Protein AF-A0A9N9K8Y7-F1 (afdb_monomer)

Secondary structure (DSSP, 8-state):
-EEEEETTEEEEE----HHHHHHHHHHHHHHHHHHHTT--HHHHHHHHHH-TTSPPHHHHHHHHHHHHHHHHTTS---B--GGGGTS-------------TTTTSS------B--S---HHHHHHHHHHHHHHHHHHHHH-EE-TTS-EE---------HHHHHHHTTPPPTTSTT--SSB---GGGTT-TT--PPBPPTTHHHHTT--

Organism: NCBI:txid1433469

Sequence (209 aa):
SLTLAVNNQNWILDFEPKDDILKQKKRQSYVRVMDQNHISRNTIRSLAKINSEIECEYKISEEKININKIMQGFIPLSIIDINADISNTTEINNGIHIDDPNIVQDRHYTIILYPGIENYIYLQKALIPLIQELDDINKNGINDKFGNIWNVELYFSSDWKFLALCLGLNNANATYFCPYCNCNKKEIGLYNKNWKKKNMNMLVDNYTS

Solvent-accessible surface area (backbone atoms only — not comparable to full-atom values): 13438 Å² total; per-residue (Å²): 109,54,79,48,78,58,94,95,43,77,46,75,48,75,76,74,74,66,63,61,62,51,52,50,55,51,34,53,49,50,44,51,52,27,68,77,65,71,54,50,68,66,55,45,44,55,48,28,74,76,35,84,89,46,69,58,45,68,62,34,50,51,50,47,54,52,50,51,60,56,45,51,78,77,49,84,77,68,73,61,66,77,65,52,83,78,55,78,82,80,90,82,88,77,85,90,84,85,89,62,80,77,59,78,77,63,94,67,74,88,78,75,53,75,91,69,77,99,39,52,71,61,51,52,63,67,41,46,66,58,52,52,53,52,51,46,33,56,75,66,26,47,73,47,100,86,71,51,71,42,82,51,87,87,84,90,84,75,57,72,67,59,51,30,44,76,61,62,49,66,57,86,84,38,60,63,46,49,80,57,30,73,49,40,64,93,53,69,88,52,85,88,62,88,64,61,69,48,53,79,71,58,58,61,68,74,61,82,116

Foldseek 3Di:
DDWDADPNDIDDDDDDCPPVVVVLVVLVVVLVCCVVVVPDLVNLCVVCVVDVVRDHSVVSVVSVVVVVVVVCVVDPDDEDELCCVVDDDDDDDDDDDDPDPVCPPPPRDDNYDYPDDLAQVSVVVRCVVVVVVVVCCQVFADQDPVGDGHHDDDDDDDDPVSVCRNLVHDDPPDQQRDQFFRHGPVCPPVPVDDTDTDDPVNSNPPRVD

pLDDT: mean 70.1, std 14.75, range [36.78, 90.38]

Nearest PDB structures (foldseek):
  2rn7-assembly1_A  TM=3.863E-01  e=8.006E+00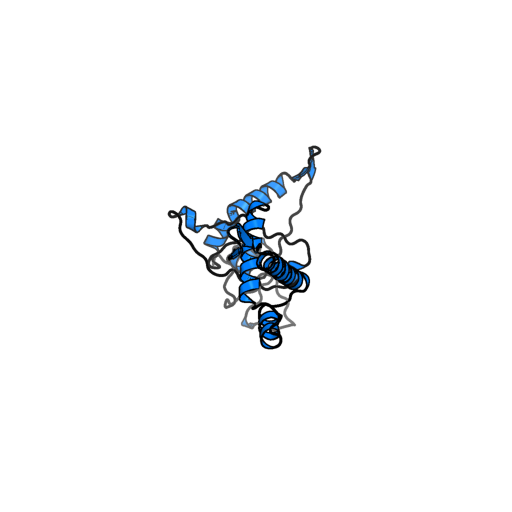  Shigella flexneri

Radius of gyration: 27.9 Å; Cα contacts (8 Å, |Δi|>4): 146; chains: 1; bounding box: 103×45×49 Å

Structure (mmCIF, N/CA/C/O backbone):
data_AF-A0A9N9K8Y7-F1
#
_entry.id   AF-A0A9N9K8Y7-F1
#
loop_
_atom_site.group_PDB
_atom_site.id
_atom_site.type_symbol
_atom_site.label_atom_id
_atom_site.label_alt_id
_atom_site.label_comp_id
_atom_site.label_asym_id
_atom_site.label_entity_id
_atom_site.label_seq_id
_atom_site.pdbx_PDB_ins_code
_atom_site.Cartn_x
_atom_site.Cartn_y
_atom_site.Cartn_z
_atom_site.occupancy
_atom_site.B_iso_or_equiv
_atom_site.auth_seq_id
_atom_site.auth_comp_id
_atom_site.auth_asym_id
_atom_site.auth_atom_id
_atom_site.pdbx_PDB_model_num
ATOM 1 N N . SER A 1 1 ? -50.618 5.539 -5.432 1.00 48.12 1 SER A N 1
ATOM 2 C CA . SER A 1 1 ? -51.922 5.098 -4.918 1.00 48.12 1 SER A CA 1
ATOM 3 C C . SER A 1 1 ? -52.919 5.027 -6.057 1.00 48.12 1 SER A C 1
ATOM 5 O O . SER A 1 1 ? -52.712 5.689 -7.071 1.00 48.12 1 SER A O 1
ATOM 7 N N . LEU A 1 2 ? -53.942 4.181 -5.943 1.00 43.88 2 LEU A N 1
ATOM 8 C CA . LEU A 1 2 ? -55.057 4.118 -6.892 1.00 43.88 2 LEU A CA 1
ATOM 9 C C . LEU A 1 2 ? -56.336 4.496 -6.142 1.00 43.88 2 LEU A C 1
ATOM 11 O O . LEU A 1 2 ? -56.614 3.923 -5.088 1.00 43.88 2 LEU A O 1
ATOM 15 N N . THR A 1 3 ? -57.104 5.443 -6.678 1.00 47.50 3 THR A N 1
ATOM 16 C CA . THR A 1 3 ? -58.366 5.883 -6.072 1.00 47.50 3 THR A CA 1
ATOM 17 C C . THR A 1 3 ? -59.532 5.256 -6.821 1.00 47.50 3 THR A C 1
ATOM 19 O O . THR A 1 3 ? -59.704 5.496 -8.016 1.00 47.50 3 THR A O 1
ATOM 22 N N . LEU A 1 4 ? -60.334 4.456 -6.122 1.00 49.47 4 LEU A N 1
ATOM 23 C CA . LEU A 1 4 ? -61.545 3.834 -6.655 1.00 49.47 4 LEU A CA 1
ATOM 24 C C . LEU A 1 4 ? -62.766 4.471 -5.990 1.00 49.47 4 LEU A C 1
ATOM 26 O O . LEU A 1 4 ? -62.846 4.551 -4.764 1.00 49.47 4 LEU A O 1
ATOM 30 N N . ALA A 1 5 ? -63.715 4.917 -6.810 1.00 64.06 5 ALA A N 1
ATOM 31 C CA . ALA A 1 5 ? -64.980 5.473 -6.350 1.00 64.06 5 ALA A CA 1
ATOM 32 C C . ALA A 1 5 ? -66.082 4.427 -6.533 1.00 64.06 5 ALA A C 1
ATOM 34 O O . ALA A 1 5 ? -66.420 4.064 -7.660 1.00 64.06 5 ALA A O 1
ATOM 35 N N . VAL A 1 6 ? -66.640 3.937 -5.427 1.00 56.19 6 VAL A N 1
ATOM 36 C CA . VAL A 1 6 ? -67.779 3.009 -5.436 1.00 56.19 6 VAL A CA 1
ATOM 37 C C . VAL A 1 6 ? -68.815 3.529 -4.445 1.00 56.19 6 VAL A C 1
ATOM 39 O O . VAL A 1 6 ? -68.483 3.854 -3.309 1.00 56.19 6 VAL A O 1
ATOM 42 N N . ASN A 1 7 ? -70.072 3.640 -4.885 1.00 59.97 7 ASN A N 1
ATOM 43 C CA . ASN A 1 7 ? -71.201 4.137 -4.087 1.00 59.97 7 ASN A CA 1
ATOM 44 C C . ASN A 1 7 ? -70.942 5.492 -3.392 1.00 59.97 7 ASN A C 1
ATOM 46 O O . ASN A 1 7 ? -71.227 5.653 -2.209 1.00 59.97 7 ASN A O 1
ATOM 50 N N . ASN A 1 8 ? -70.403 6.476 -4.125 1.00 69.44 8 AS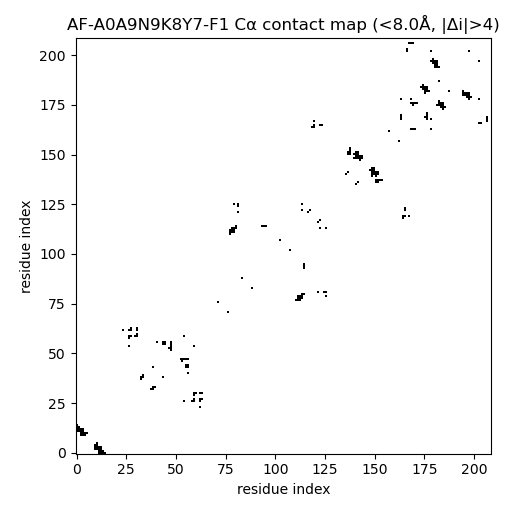N A N 1
ATOM 51 C CA . ASN A 1 8 ? -70.094 7.829 -3.629 1.00 69.44 8 ASN A CA 1
ATOM 52 C C . ASN A 1 8 ? -69.109 7.907 -2.444 1.00 69.44 8 ASN A C 1
ATOM 54 O O . ASN A 1 8 ? -68.956 8.971 -1.843 1.00 69.44 8 ASN A O 1
ATOM 58 N N . GLN A 1 9 ? -68.397 6.823 -2.134 1.00 54.44 9 GLN A N 1
ATOM 59 C CA . GLN A 1 9 ? -67.260 6.840 -1.220 1.00 54.44 9 GLN A CA 1
ATOM 60 C C . GLN A 1 9 ? -65.976 6.535 -1.990 1.00 54.44 9 GLN A C 1
ATOM 62 O O . GLN A 1 9 ? -65.907 5.594 -2.784 1.00 54.44 9 GLN A O 1
ATOM 67 N N . ASN A 1 10 ? -64.958 7.362 -1.755 1.00 68.44 10 ASN A N 1
ATOM 68 C CA . ASN A 1 10 ? -63.649 7.210 -2.374 1.00 68.44 10 ASN A CA 1
ATOM 69 C C . ASN A 1 10 ? -62.752 6.387 -1.457 1.00 68.44 10 ASN A C 1
ATOM 71 O O . ASN A 1 10 ? -62.499 6.774 -0.316 1.00 68.44 10 ASN A O 1
ATOM 75 N N . TRP A 1 11 ? -62.249 5.278 -1.984 1.00 54.44 11 TRP A N 1
ATOM 76 C CA . TRP A 1 11 ? -61.282 4.424 -1.313 1.00 54.44 11 TRP A CA 1
ATOM 77 C C . TRP A 1 11 ? -59.917 4.645 -1.959 1.00 54.44 11 TRP A C 1
ATOM 79 O O . TRP A 1 11 ? -59.756 4.470 -3.169 1.00 54.44 11 TRP A O 1
ATOM 89 N N . ILE A 1 12 ? -58.944 5.064 -1.152 1.00 60.28 12 ILE A N 1
ATOM 90 C CA . ILE A 1 12 ? -57.562 5.277 -1.584 1.00 60.28 12 ILE A CA 1
ATOM 91 C C . ILE A 1 12 ? -56.773 4.031 -1.191 1.00 60.28 12 ILE A C 1
ATOM 93 O O . ILE A 1 12 ? -56.603 3.747 -0.007 1.00 60.28 12 ILE A O 1
ATOM 97 N N . LEU A 1 13 ? -56.315 3.268 -2.186 1.00 48.41 13 LEU A N 1
ATOM 98 C CA . LEU A 1 13 ? -55.339 2.205 -1.967 1.00 48.41 13 LEU A CA 1
ATOM 99 C C . LEU A 1 13 ? -53.929 2.772 -2.134 1.00 48.41 13 LEU A C 1
ATOM 101 O O . LEU A 1 13 ? -53.476 3.052 -3.252 1.00 48.41 13 LEU A O 1
ATOM 105 N N . ASP A 1 14 ? -53.232 2.915 -1.012 1.00 58.31 14 ASP A N 1
ATOM 106 C CA . ASP A 1 14 ? -51.812 3.245 -0.961 1.00 58.31 14 ASP A CA 1
ATOM 107 C C . ASP A 1 14 ? -50.977 1.961 -1.036 1.00 58.31 14 ASP A C 1
ATOM 109 O O . ASP A 1 14 ? -50.972 1.129 -0.131 1.00 58.31 14 ASP A O 1
ATOM 113 N N . PHE A 1 15 ? -50.263 1.7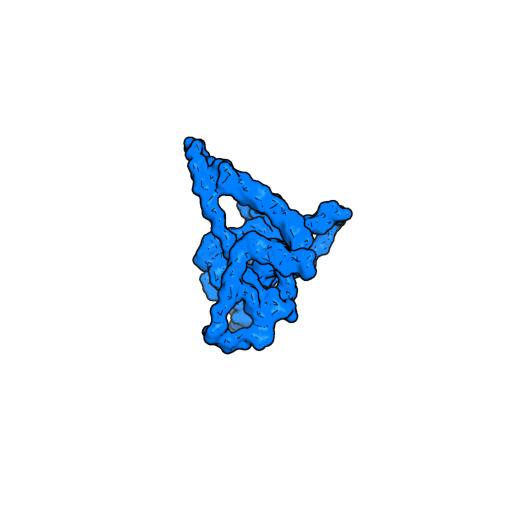88 -2.148 1.00 52.91 15 PHE A N 1
ATOM 114 C CA . PHE A 1 15 ? -49.248 0.749 -2.283 1.00 52.91 15 PHE A CA 1
ATOM 115 C C . PHE A 1 15 ? -47.924 1.308 -1.742 1.00 52.91 15 PHE A C 1
ATOM 117 O O . PHE A 1 15 ? -47.248 2.064 -2.437 1.00 52.91 15 PHE A O 1
ATOM 124 N N . GLU A 1 16 ? -47.561 0.987 -0.499 1.00 54.50 16 GLU A N 1
ATOM 125 C CA . GLU A 1 16 ? -46.231 1.315 0.039 1.00 54.50 16 GLU A CA 1
ATOM 126 C C . GLU A 1 16 ? -45.108 0.522 -0.672 1.00 54.50 16 GLU A C 1
ATOM 128 O O . GLU A 1 16 ? -45.311 -0.642 -1.045 1.00 54.50 16 GLU A O 1
ATOM 133 N N . PRO A 1 17 ? -43.892 1.092 -0.822 1.00 55.28 17 PRO A N 1
ATOM 134 C CA . PRO A 1 17 ? -42.813 0.541 -1.639 1.00 55.28 17 PRO A CA 1
ATOM 135 C C . PRO A 1 17 ? -42.027 -0.536 -0.874 1.00 55.28 17 PRO A C 1
ATOM 137 O O . PRO A 1 17 ? -40.862 -0.367 -0.520 1.00 55.28 17 PRO A O 1
ATOM 140 N N . LYS A 1 18 ? -42.651 -1.686 -0.605 1.00 55.28 18 LYS A N 1
ATOM 141 C CA . LYS A 1 18 ? -41.966 -2.835 0.024 1.00 55.28 18 LYS A CA 1
ATOM 142 C C . LYS A 1 18 ? -40.828 -3.409 -0.829 1.00 55.28 18 LYS A C 1
ATOM 144 O O . LYS A 1 18 ? -39.935 -4.060 -0.294 1.00 55.28 18 LYS A O 1
ATOM 149 N N . ASP A 1 19 ? -40.855 -3.169 -2.136 1.00 65.44 19 ASP A N 1
ATOM 150 C CA . ASP A 1 19 ? -39.961 -3.811 -3.100 1.00 65.44 19 ASP A CA 1
ATOM 151 C C . ASP A 1 19 ? -38.555 -3.172 -3.132 1.00 65.44 19 ASP A C 1
ATOM 153 O O . ASP A 1 19 ? -37.546 -3.872 -3.226 1.00 65.44 19 ASP A O 1
ATOM 157 N N . ASP A 1 20 ? -38.445 -1.852 -2.955 1.00 73.25 20 ASP A N 1
ATOM 158 C CA . ASP A 1 20 ? -37.161 -1.144 -3.092 1.00 73.25 20 ASP A CA 1
ATOM 159 C C . ASP A 1 20 ? -36.232 -1.340 -1.888 1.00 73.25 20 ASP A C 1
ATOM 161 O O . ASP A 1 20 ? -35.035 -1.582 -2.060 1.00 73.25 20 ASP A O 1
ATOM 165 N N . ILE A 1 21 ? -36.781 -1.351 -0.668 1.00 76.62 21 ILE A N 1
ATOM 166 C CA . ILE A 1 21 ? -36.015 -1.655 0.554 1.00 76.62 21 ILE A CA 1
ATOM 167 C C . ILE A 1 21 ? -35.475 -3.091 0.500 1.00 76.62 21 ILE A C 1
ATOM 169 O O . ILE A 1 21 ? -34.342 -3.362 0.909 1.00 76.62 21 ILE A O 1
ATOM 173 N N . LEU A 1 22 ? -36.277 -4.030 -0.011 1.00 77.06 22 LEU A N 1
ATOM 174 C CA . LEU A 1 22 ? -35.885 -5.432 -0.118 1.00 77.06 22 LEU A CA 1
ATOM 175 C C . LEU A 1 22 ? -34.784 -5.623 -1.171 1.00 77.06 22 LEU A C 1
ATOM 177 O O . LEU A 1 22 ? -33.800 -6.320 -0.908 1.00 77.06 22 LEU A O 1
ATOM 181 N N . LYS A 1 23 ? -34.899 -4.947 -2.324 1.00 82.75 23 LYS A N 1
ATOM 182 C CA . LYS A 1 23 ? -33.850 -4.896 -3.358 1.00 82.75 23 LYS A CA 1
ATOM 183 C C . LYS A 1 23 ? -32.553 -4.315 -2.811 1.00 82.75 23 LYS A C 1
ATOM 185 O O . LYS A 1 23 ? -31.487 -4.884 -3.040 1.00 82.75 23 LYS A O 1
ATOM 190 N N . GLN A 1 24 ? -32.627 -3.236 -2.035 1.00 84.06 24 GLN A N 1
ATOM 191 C CA . GLN A 1 24 ? -31.443 -2.641 -1.427 1.00 84.06 24 GLN A CA 1
ATOM 192 C C . GLN A 1 24 ? -30.756 -3.609 -0.451 1.00 84.06 24 GLN A C 1
ATOM 194 O O . GLN A 1 24 ? -29.562 -3.871 -0.589 1.00 84.06 24 GLN A O 1
ATOM 199 N N . LYS A 1 25 ? -31.502 -4.232 0.471 1.00 81.88 25 LYS A N 1
ATOM 200 C CA . LYS A 1 25 ? -30.951 -5.250 1.391 1.00 81.88 25 LYS A CA 1
ATOM 201 C C . LYS A 1 25 ? -30.333 -6.437 0.649 1.00 81.88 25 LYS A C 1
ATOM 203 O O . LYS A 1 25 ? -29.295 -6.961 1.064 1.00 81.88 25 LYS A O 1
ATOM 208 N N . LYS A 1 26 ? -30.939 -6.849 -0.468 1.00 84.31 26 LYS A N 1
ATOM 209 C CA . LYS A 1 26 ? -30.401 -7.893 -1.347 1.00 84.31 26 LYS A CA 1
ATOM 210 C C . LYS A 1 26 ? -29.054 -7.469 -1.948 1.00 84.31 26 LYS A C 1
ATOM 212 O O . LYS A 1 26 ? -28.096 -8.234 -1.869 1.00 84.31 26 LYS A O 1
ATOM 217 N N . ARG A 1 27 ? -28.933 -6.240 -2.465 1.00 88.12 27 ARG A N 1
ATOM 218 C CA . ARG A 1 27 ? -27.660 -5.686 -2.976 1.00 88.12 27 ARG A CA 1
ATOM 219 C C . ARG A 1 27 ? -26.587 -5.586 -1.897 1.00 88.12 27 ARG A C 1
ATOM 221 O O . ARG A 1 27 ? -25.469 -6.029 -2.130 1.00 88.12 27 ARG A O 1
ATOM 228 N N . GLN A 1 28 ? -26.926 -5.096 -0.707 1.00 86.44 28 GLN A N 1
ATOM 229 C CA . GLN A 1 28 ? -25.996 -5.031 0.429 1.00 86.44 28 GLN A CA 1
ATOM 230 C C . GLN A 1 28 ? -25.488 -6.421 0.834 1.00 86.44 28 GLN A C 1
ATOM 232 O O . GLN A 1 28 ? -24.309 -6.593 1.138 1.00 86.44 28 GLN A O 1
ATOM 237 N N . SER A 1 29 ? -26.355 -7.437 0.774 1.00 83.44 29 SER A N 1
ATOM 238 C CA . SER A 1 29 ? -25.967 -8.830 1.019 1.00 83.44 29 SER A CA 1
ATOM 239 C C . SER A 1 29 ? -24.988 -9.343 -0.039 1.00 83.44 29 SER A C 1
ATOM 241 O O . SER A 1 29 ? -24.009 -9.997 0.315 1.00 83.44 29 SER A O 1
ATOM 243 N N . TYR A 1 30 ? -25.189 -8.998 -1.318 1.00 85.06 30 TYR A N 1
ATOM 244 C CA . TYR A 1 30 ? -24.204 -9.290 -2.362 1.00 85.06 30 TYR A CA 1
ATOM 245 C C . TYR A 1 30 ? -22.865 -8.601 -2.097 1.00 85.06 30 TYR A C 1
ATOM 247 O O . TYR A 1 30 ? -21.847 -9.283 -2.136 1.00 85.06 30 TYR A O 1
ATOM 255 N N . VAL A 1 31 ? -22.853 -7.299 -1.780 1.00 82.44 31 VAL A N 1
ATOM 256 C CA . VAL A 1 31 ? -21.615 -6.566 -1.446 1.00 82.44 31 VAL A CA 1
ATOM 257 C C . VAL A 1 31 ? -20.874 -7.269 -0.305 1.00 82.44 31 VAL A C 1
ATOM 259 O O . VAL A 1 31 ? -19.694 -7.580 -0.440 1.00 82.44 31 VAL A O 1
ATOM 262 N N . ARG A 1 32 ? -21.584 -7.636 0.769 1.00 83.81 32 ARG A N 1
ATOM 263 C CA . ARG A 1 32 ? -21.007 -8.360 1.909 1.00 83.81 32 ARG A CA 1
ATOM 264 C C . ARG A 1 32 ? -20.406 -9.707 1.515 1.00 83.81 32 ARG A C 1
ATOM 266 O O . ARG A 1 32 ? -19.283 -10.001 1.905 1.00 83.81 32 ARG A O 1
ATOM 273 N N . VAL A 1 33 ? -21.142 -10.539 0.777 1.00 79.94 33 VAL A N 1
ATOM 274 C CA . VAL A 1 33 ? -20.662 -11.870 0.367 1.00 79.94 33 VAL A CA 1
ATOM 275 C C . VAL A 1 33 ? -19.470 -11.744 -0.578 1.00 79.94 33 VAL A C 1
ATOM 277 O O . VAL A 1 33 ? -18.521 -12.519 -0.454 1.00 79.94 33 VAL A O 1
ATOM 280 N N . MET A 1 34 ? -19.496 -10.762 -1.483 1.00 82.19 34 MET A N 1
ATOM 281 C CA . MET A 1 34 ? -18.378 -10.476 -2.376 1.00 82.19 34 MET A CA 1
ATOM 282 C C . MET A 1 34 ? -17.123 -10.083 -1.605 1.00 82.19 34 MET A C 1
ATOM 284 O O . MET A 1 34 ? -16.061 -10.632 -1.886 1.00 82.19 34 MET A O 1
ATOM 288 N N . ASP A 1 35 ? -17.251 -9.186 -0.629 1.00 74.88 35 ASP A N 1
ATOM 289 C CA . ASP A 1 35 ? -16.121 -8.705 0.165 1.00 74.88 35 ASP A CA 1
ATOM 290 C C . ASP A 1 35 ? -15.582 -9.798 1.107 1.00 74.88 35 ASP A C 1
ATOM 292 O O . ASP A 1 35 ? -14.374 -9.985 1.196 1.00 74.88 35 ASP A O 1
ATOM 296 N N . GLN A 1 36 ? -16.457 -10.580 1.752 1.00 73.12 36 GLN A N 1
ATOM 297 C CA . GLN A 1 36 ? -16.056 -11.649 2.681 1.00 73.12 36 GLN A CA 1
ATOM 298 C C . GLN A 1 36 ? -15.399 -12.855 2.000 1.00 73.12 36 GLN A C 1
ATOM 300 O O . GLN A 1 36 ? -14.590 -13.537 2.621 1.00 73.12 36 GLN A O 1
ATOM 305 N N . ASN A 1 37 ? -15.778 -13.152 0.756 1.00 76.44 37 ASN A N 1
ATOM 306 C CA . ASN A 1 37 ? -15.327 -14.351 0.041 1.00 76.44 37 ASN A CA 1
ATOM 307 C C . ASN A 1 37 ? -14.475 -14.013 -1.191 1.00 76.44 37 ASN A C 1
ATOM 309 O O . ASN A 1 37 ? -14.267 -14.876 -2.042 1.00 76.44 37 ASN A O 1
ATOM 313 N N . HIS A 1 38 ? -14.018 -12.763 -1.316 1.00 73.88 38 HIS A N 1
ATOM 314 C CA . HIS A 1 38 ? -13.189 -12.278 -2.425 1.00 73.88 38 HIS A CA 1
ATOM 315 C C . HIS A 1 38 ? -13.767 -12.592 -3.821 1.00 73.88 38 HIS A C 1
ATOM 317 O O . HIS A 1 38 ? -13.048 -12.941 -4.760 1.00 73.88 38 HIS A O 1
ATOM 323 N N . ILE A 1 39 ? -15.089 -12.474 -3.985 1.00 78.62 39 ILE A N 1
ATOM 324 C CA . ILE A 1 39 ? -15.748 -12.759 -5.266 1.00 78.62 39 ILE A CA 1
ATOM 325 C C . ILE A 1 39 ? -15.502 -11.597 -6.229 1.00 78.62 39 ILE A C 1
ATOM 327 O O . ILE A 1 39 ? -15.938 -10.468 -5.999 1.00 78.62 39 ILE A O 1
ATOM 331 N N . SER A 1 40 ? -14.850 -11.887 -7.356 1.00 83.19 40 SER A N 1
ATOM 332 C CA . SER A 1 40 ? -14.577 -10.878 -8.380 1.00 83.19 40 SER A CA 1
ATOM 333 C C . SER A 1 40 ? -15.862 -10.326 -9.019 1.00 83.19 40 SER A C 1
ATOM 335 O O . SER A 1 40 ? -16.868 -11.027 -9.183 1.00 83.19 40 SER A O 1
ATOM 337 N N . ARG A 1 41 ? -15.805 -9.080 -9.503 1.00 81.12 41 ARG A N 1
ATOM 338 C CA . ARG A 1 41 ? -16.890 -8.465 -10.295 1.00 81.12 41 ARG A CA 1
ATOM 339 C C . ARG A 1 41 ? -17.231 -9.295 -11.536 1.00 81.12 41 ARG A C 1
ATOM 341 O O . ARG A 1 41 ? -18.400 -9.443 -11.884 1.00 81.12 41 ARG A O 1
ATOM 348 N N . ASN A 1 42 ? -16.220 -9.869 -12.192 1.00 81.69 42 ASN A N 1
ATOM 349 C CA . ASN A 1 42 ? -16.415 -10.707 -13.377 1.00 81.69 42 ASN A CA 1
ATOM 350 C C . ASN A 1 42 ? -17.161 -12.004 -13.055 1.00 81.69 42 ASN A C 1
ATOM 352 O O . ASN A 1 42 ? -17.965 -12.454 -13.874 1.00 81.69 42 ASN A O 1
ATOM 356 N N . THR A 1 43 ? -16.963 -12.563 -11.860 1.00 79.31 43 THR A N 1
ATOM 357 C CA . THR A 1 43 ? -17.716 -13.726 -11.380 1.00 79.31 43 THR A CA 1
ATOM 358 C C . THR A 1 43 ? -19.200 -13.386 -11.270 1.00 79.31 43 THR A C 1
ATOM 360 O O . THR A 1 43 ? -20.024 -14.076 -11.863 1.00 79.31 43 THR A O 1
ATOM 363 N N . ILE A 1 44 ? -19.553 -12.270 -10.621 1.00 83.81 44 ILE A N 1
ATOM 364 C CA . ILE A 1 44 ? -20.953 -11.821 -10.518 1.00 83.81 44 ILE A CA 1
ATOM 365 C C . ILE A 1 44 ? -21.554 -11.501 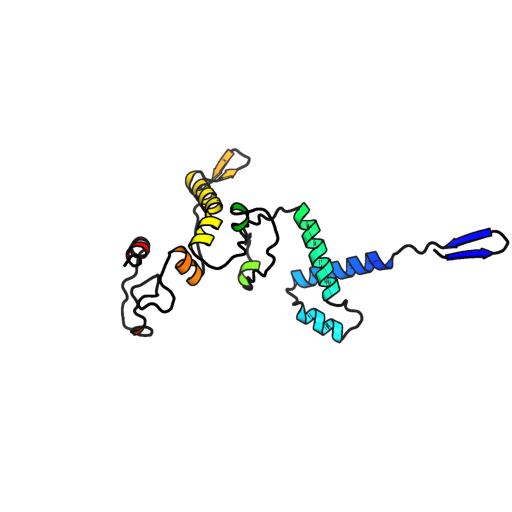-11.889 1.00 83.81 44 ILE A C 1
ATOM 367 O O . ILE A 1 44 ? -22.672 -11.921 -12.174 1.00 83.81 44 ILE A O 1
ATOM 371 N N . ARG A 1 45 ? -20.812 -10.829 -12.778 1.00 85.62 45 ARG A N 1
ATOM 372 C CA . ARG A 1 45 ? -21.263 -10.574 -14.160 1.00 85.62 45 ARG A CA 1
ATOM 373 C C . ARG A 1 45 ? -21.555 -11.864 -14.918 1.00 85.62 45 ARG A C 1
ATOM 375 O O . ARG A 1 45 ? -22.529 -11.921 -15.658 1.00 85.62 45 ARG A O 1
ATOM 382 N N . SER A 1 46 ? -20.706 -12.877 -14.758 1.00 87.00 46 SER A N 1
ATOM 383 C CA . SER A 1 46 ? -20.861 -14.165 -15.441 1.00 87.00 46 SER A CA 1
ATOM 384 C C . SER A 1 46 ? -22.045 -14.949 -14.880 1.00 87.00 46 SER A C 1
ATOM 386 O O . SER A 1 46 ? -22.830 -15.493 -15.648 1.00 87.00 46 SER A O 1
ATOM 388 N N . LEU A 1 47 ? -22.235 -14.930 -13.560 1.00 82.25 47 LEU A N 1
ATOM 389 C CA . LEU A 1 47 ? -23.384 -15.553 -12.905 1.00 82.25 47 LEU A CA 1
ATOM 390 C C . LEU A 1 47 ? -24.707 -14.870 -13.283 1.00 82.25 47 LEU A C 1
ATOM 392 O O . LEU A 1 47 ? -25.672 -15.559 -13.600 1.00 82.25 47 LEU A O 1
ATOM 396 N N . ALA A 1 48 ? -24.738 -13.537 -13.339 1.00 86.62 48 ALA A N 1
ATOM 397 C CA . ALA A 1 48 ? -25.922 -12.772 -13.740 1.00 86.62 48 ALA A CA 1
ATOM 398 C C . ALA A 1 48 ? -26.338 -13.010 -15.204 1.00 86.62 48 ALA A C 1
ATOM 400 O O . ALA A 1 48 ? -27.504 -12.842 -15.547 1.00 86.62 48 ALA A O 1
ATOM 401 N N . LYS A 1 49 ? -25.410 -13.431 -16.076 1.00 86.81 49 LYS A N 1
ATOM 402 C CA . LYS A 1 49 ? -25.740 -13.849 -17.452 1.00 86.81 49 LYS A CA 1
ATOM 403 C C . LYS A 1 49 ? -26.463 -15.195 -17.510 1.00 86.81 49 LYS A C 1
ATOM 405 O O . LYS A 1 49 ? -27.170 -15.448 -18.477 1.00 86.81 49 LYS A O 1
ATOM 410 N N . ILE A 1 50 ? -26.244 -16.058 -16.518 1.00 85.75 50 ILE A N 1
ATOM 411 C CA . ILE A 1 50 ? -26.782 -17.425 -16.476 1.00 85.75 50 ILE A CA 1
ATOM 412 C C . ILE A 1 50 ? -28.081 -17.467 -15.663 1.00 85.75 50 ILE A C 1
ATOM 414 O O . ILE A 1 50 ? -28.997 -18.202 -16.015 1.00 85.75 50 ILE A O 1
ATOM 418 N N . ASN A 1 51 ? -28.175 -16.673 -14.593 1.00 80.69 51 ASN A N 1
ATOM 419 C CA . ASN A 1 51 ? -29.339 -16.623 -13.716 1.00 80.69 51 ASN A CA 1
ATOM 420 C C . ASN A 1 51 ? -29.903 -15.196 -13.620 1.00 80.69 51 ASN A C 1
ATOM 422 O O . ASN A 1 51 ? -29.275 -14.311 -13.036 1.00 80.69 51 ASN A O 1
ATOM 426 N N . SER A 1 52 ? -31.125 -15.004 -14.128 1.00 79.38 52 SER A N 1
ATOM 427 C CA . SER A 1 52 ? -31.851 -13.727 -14.110 1.00 79.38 52 SER A CA 1
ATOM 428 C C . SER A 1 52 ? -32.276 -13.254 -12.714 1.00 79.38 52 SER A C 1
ATOM 430 O O . SER A 1 52 ? -32.644 -12.093 -12.554 1.00 79.38 52 SER A O 1
ATOM 432 N N . GLU A 1 53 ? -32.247 -14.122 -11.698 1.00 79.19 53 GLU A N 1
ATOM 433 C CA . GLU A 1 53 ? -32.534 -13.756 -10.304 1.00 79.19 53 GLU A CA 1
ATOM 434 C C . GLU A 1 53 ? -31.366 -13.021 -9.630 1.00 79.19 53 GLU A C 1
ATOM 436 O O . GLU A 1 53 ? -31.552 -12.382 -8.583 1.00 79.19 53 GLU A O 1
ATOM 441 N N . ILE A 1 54 ? -30.164 -13.116 -10.209 1.00 78.94 54 ILE A N 1
ATOM 442 C CA . ILE A 1 54 ? -28.967 -12.427 -9.732 1.00 78.94 54 ILE A CA 1
ATOM 443 C C . ILE A 1 54 ? -28.981 -10.992 -10.252 1.00 78.94 54 ILE A C 1
ATOM 445 O O . ILE A 1 54 ? -29.188 -10.729 -11.434 1.00 78.94 54 ILE A O 1
ATOM 449 N N . GLU A 1 55 ? -28.745 -10.043 -9.349 1.00 83.38 55 GLU A N 1
ATOM 450 C CA . GLU A 1 55 ? -28.689 -8.631 -9.713 1.00 83.38 55 GLU A CA 1
ATOM 451 C C . GLU A 1 55 ? -27.497 -8.333 -10.631 1.00 83.38 55 GLU A C 1
ATOM 453 O O . GLU A 1 55 ? -26.386 -8.831 -10.432 1.00 83.38 55 GLU A O 1
ATOM 458 N N . CYS A 1 56 ? -27.722 -7.470 -11.625 1.00 83.81 56 CYS A N 1
ATOM 459 C CA . CYS A 1 56 ? -26.653 -6.990 -12.486 1.00 83.81 56 CYS A CA 1
ATOM 460 C C . CYS A 1 56 ? -25.546 -6.344 -11.648 1.00 83.81 56 CYS A C 1
ATOM 462 O O . CYS A 1 56 ? -25.807 -5.501 -10.790 1.00 83.81 56 CYS A O 1
ATOM 464 N N . GLU A 1 57 ? -24.300 -6.684 -11.962 1.00 88.06 57 GLU A N 1
ATOM 465 C CA . GLU A 1 57 ? -23.133 -6.260 -11.188 1.00 88.06 57 GLU A CA 1
ATOM 466 C C . GLU A 1 57 ? -23.043 -4.738 -10.994 1.00 88.06 57 GLU A C 1
ATOM 468 O O . GLU A 1 57 ? -22.670 -4.291 -9.913 1.00 88.06 57 GLU A O 1
ATOM 473 N N . TYR A 1 58 ? -23.446 -3.934 -11.984 1.00 85.06 58 TYR A N 1
ATOM 474 C CA . TYR A 1 58 ? -23.407 -2.474 -11.863 1.00 85.06 58 TYR A CA 1
ATOM 475 C C . TYR A 1 58 ? -24.268 -1.952 -10.698 1.00 85.06 58 TYR A C 1
ATOM 477 O O . TYR A 1 58 ? -23.847 -1.038 -9.998 1.00 85.06 58 TYR A O 1
ATOM 485 N N . LYS A 1 59 ? -25.419 -2.584 -10.419 1.00 87.19 59 LYS A N 1
ATOM 486 C CA . LYS A 1 59 ? -26.309 -2.220 -9.304 1.00 87.19 59 LYS A CA 1
ATOM 487 C C . LYS A 1 59 ? -25.687 -2.543 -7.948 1.00 87.19 59 LYS A C 1
ATOM 489 O O . LYS A 1 59 ? -25.872 -1.809 -6.981 1.00 87.19 59 LYS A O 1
ATOM 494 N N . ILE A 1 60 ? -24.948 -3.649 -7.878 1.00 86.06 60 ILE A N 1
ATOM 495 C CA . ILE A 1 60 ? -24.204 -4.056 -6.680 1.00 86.06 60 ILE A CA 1
ATOM 496 C C . ILE A 1 60 ? -23.024 -3.094 -6.460 1.00 86.06 60 ILE A C 1
ATOM 498 O O . ILE A 1 60 ? -22.765 -2.676 -5.333 1.00 86.06 60 ILE A O 1
ATOM 502 N N . SER A 1 61 ? -22.352 -2.678 -7.538 1.00 82.12 61 SER A N 1
ATOM 503 C CA . SER A 1 61 ? -21.270 -1.690 -7.493 1.00 82.12 61 SER A CA 1
ATOM 504 C C . SER A 1 61 ? -21.745 -0.303 -7.046 1.00 82.12 61 SER A C 1
ATOM 506 O O . SER A 1 61 ? -21.038 0.348 -6.281 1.00 82.12 61 SER A O 1
ATOM 508 N N . GLU A 1 62 ? -22.915 0.157 -7.495 1.00 82.69 62 GLU A N 1
ATOM 509 C CA . GLU A 1 62 ? -23.521 1.411 -7.019 1.00 82.69 62 GLU A CA 1
ATOM 510 C C . GLU A 1 62 ? -23.793 1.366 -5.512 1.00 82.69 62 GLU A C 1
ATOM 512 O O . GLU A 1 62 ? -23.450 2.306 -4.794 1.00 82.69 62 GLU A O 1
ATOM 517 N N . GLU A 1 63 ? -24.329 0.251 -5.006 1.00 85.19 63 GLU A N 1
ATOM 518 C CA . GLU A 1 63 ? -24.577 0.099 -3.570 1.00 85.19 63 GLU A CA 1
ATOM 519 C C . GLU A 1 63 ? -23.272 0.087 -2.763 1.00 85.19 63 GLU A C 1
ATOM 521 O O . GLU A 1 63 ? -23.206 0.691 -1.694 1.00 85.19 63 GLU A O 1
ATOM 526 N N . LYS A 1 64 ? -22.195 -0.507 -3.295 1.00 84.88 64 LYS A N 1
ATOM 527 C CA . LYS A 1 64 ? -20.861 -0.436 -2.677 1.00 84.88 64 LYS A CA 1
ATOM 528 C C . LYS A 1 64 ? -20.352 1.006 -2.565 1.00 84.88 64 LYS A C 1
ATOM 530 O O . LYS A 1 64 ? -19.817 1.389 -1.528 1.00 84.88 64 LYS A O 1
ATOM 535 N N . ILE A 1 65 ? -20.550 1.823 -3.602 1.00 79.81 65 ILE A N 1
ATOM 536 C CA . ILE A 1 65 ? -20.197 3.253 -3.577 1.00 79.81 65 ILE A CA 1
ATOM 537 C C . ILE A 1 65 ? -21.018 3.993 -2.513 1.00 79.81 65 ILE A C 1
ATOM 539 O O . ILE A 1 65 ? -20.462 4.805 -1.772 1.00 79.81 65 ILE A O 1
ATOM 543 N N . ASN A 1 66 ? -22.315 3.701 -2.403 1.00 85.38 66 ASN A N 1
ATOM 544 C CA . ASN A 1 66 ? -23.180 4.300 -1.384 1.00 85.38 66 ASN A CA 1
ATOM 545 C C . ASN A 1 66 ? -22.723 3.939 0.035 1.00 85.38 66 ASN A C 1
ATOM 547 O O . ASN A 1 66 ? -22.605 4.828 0.877 1.00 85.38 66 ASN A O 1
ATOM 551 N N . ILE A 1 67 ? -22.398 2.666 0.286 1.00 80.31 67 ILE A N 1
ATOM 552 C CA . ILE A 1 67 ? -21.851 2.210 1.573 1.00 80.31 67 ILE A CA 1
ATOM 553 C C . ILE A 1 67 ? -20.553 2.957 1.895 1.00 80.31 67 ILE A C 1
ATOM 555 O O . ILE A 1 67 ? -20.412 3.473 2.999 1.00 80.31 67 ILE A O 1
ATOM 559 N N . ASN A 1 68 ? -19.636 3.086 0.933 1.00 76.75 68 ASN A N 1
ATOM 560 C CA . ASN A 1 68 ? -18.373 3.795 1.147 1.00 76.75 68 ASN A CA 1
ATOM 561 C C . ASN A 1 68 ? -18.583 5.272 1.516 1.00 76.75 68 ASN A C 1
ATOM 563 O O . ASN A 1 68 ? -17.936 5.757 2.440 1.00 76.75 68 ASN A O 1
ATOM 567 N N . LYS A 1 69 ? -19.514 5.973 0.854 1.00 79.62 69 LYS A N 1
ATOM 568 C CA . LYS A 1 69 ? -19.873 7.363 1.200 1.00 79.62 69 LYS A CA 1
ATOM 569 C C . LYS A 1 69 ? -20.423 7.482 2.622 1.00 79.62 69 LYS A C 1
ATOM 571 O O . LYS A 1 69 ? -20.091 8.426 3.327 1.00 79.62 69 LYS A O 1
ATOM 576 N N . ILE A 1 70 ? -21.246 6.522 3.049 1.00 82.00 70 ILE A N 1
ATOM 577 C CA . ILE A 1 70 ? -21.769 6.476 4.421 1.00 82.00 70 ILE A CA 1
ATOM 578 C C . ILE A 1 70 ? -20.617 6.244 5.407 1.00 82.00 70 ILE A C 1
ATOM 580 O O . ILE A 1 70 ? -20.496 6.974 6.386 1.00 82.00 70 ILE A O 1
ATOM 584 N N . MET A 1 71 ? -19.735 5.281 5.125 1.00 71.38 71 MET A N 1
ATOM 585 C CA . MET A 1 71 ? -18.599 4.932 5.987 1.00 71.38 71 MET A CA 1
ATOM 586 C C . MET A 1 71 ? -17.579 6.064 6.132 1.00 71.38 71 MET A C 1
ATOM 588 O O . MET A 1 71 ? -17.021 6.224 7.214 1.00 71.38 71 MET A O 1
ATOM 592 N N . GLN A 1 72 ? -17.385 6.891 5.101 1.00 61.00 72 GLN A N 1
ATOM 593 C CA . GLN A 1 72 ? -16.548 8.096 5.176 1.00 61.00 72 GLN A CA 1
ATOM 594 C C . GLN A 1 72 ? -17.022 9.093 6.247 1.00 61.00 72 GLN A C 1
ATOM 596 O O . GLN A 1 72 ? -16.208 9.838 6.783 1.00 61.00 72 GLN A O 1
ATOM 601 N N . GLY A 1 73 ? -18.312 9.088 6.606 1.00 67.69 73 GLY A N 1
ATOM 602 C CA . GLY A 1 73 ? -18.835 9.881 7.723 1.00 67.69 73 GLY A CA 1
ATOM 603 C C . GLY A 1 73 ? -18.493 9.322 9.112 1.00 67.69 73 GLY A C 1
ATOM 604 O O . GLY A 1 73 ? -18.592 10.050 10.094 1.00 67.69 73 GLY A O 1
ATOM 605 N N . PHE A 1 74 ? -18.089 8.050 9.206 1.00 66.50 74 PHE A N 1
ATOM 606 C CA . PHE A 1 74 ? -17.788 7.359 10.469 1.00 66.50 74 PHE A CA 1
ATOM 607 C C . PHE A 1 74 ? -16.294 7.084 10.672 1.00 66.50 74 PHE A C 1
ATOM 609 O O . PHE A 1 74 ? -15.840 7.012 11.812 1.00 66.50 74 PHE A O 1
ATOM 616 N N . ILE A 1 75 ? -15.533 6.919 9.586 1.00 54.66 75 ILE A N 1
ATOM 617 C CA . ILE A 1 75 ? -14.090 6.662 9.605 1.00 54.66 75 ILE A CA 1
ATOM 618 C C . ILE A 1 75 ? -13.423 7.651 8.635 1.00 54.66 75 ILE A C 1
ATOM 620 O O . ILE A 1 75 ? -13.522 7.461 7.419 1.00 54.66 75 ILE A O 1
ATOM 624 N N . PRO A 1 76 ? -12.754 8.706 9.135 1.00 49.53 76 PRO A N 1
ATOM 625 C CA . PRO A 1 76 ? -12.040 9.654 8.288 1.00 49.53 76 PRO A CA 1
ATOM 626 C C . PRO A 1 76 ? -10.849 8.967 7.609 1.00 49.53 76 PRO A C 1
ATOM 628 O O . PRO A 1 76 ? -9.986 8.410 8.283 1.00 49.53 76 PRO A O 1
ATOM 631 N N . LEU A 1 77 ? -10.795 9.009 6.277 1.00 49.34 77 LEU A N 1
ATOM 632 C CA . LEU A 1 77 ? -9.620 8.615 5.496 1.00 49.34 77 LEU A CA 1
ATOM 633 C C . LEU A 1 77 ? -8.835 9.876 5.120 1.00 49.34 77 LEU A C 1
ATOM 635 O O . LEU A 1 77 ? -9.385 10.774 4.482 1.00 49.34 77 LEU A O 1
ATOM 639 N N . SER A 1 78 ? -7.558 9.937 5.490 1.00 50.25 78 SER A N 1
ATOM 640 C CA . SER A 1 78 ? -6.661 11.043 5.145 1.00 50.25 78 SER A CA 1
ATOM 641 C C . SER A 1 78 ? -6.198 10.904 3.692 1.00 50.25 78 SER A C 1
ATOM 643 O O . SER A 1 78 ? -5.390 10.033 3.371 1.00 50.25 78 SER A O 1
ATOM 645 N N . ILE A 1 79 ? -6.711 11.746 2.796 1.00 49.22 79 ILE A N 1
ATOM 646 C CA . ILE A 1 79 ? -6.212 11.856 1.418 1.00 49.22 79 ILE A CA 1
ATOM 647 C C . ILE A 1 79 ? -5.284 13.068 1.363 1.00 49.22 79 ILE A C 1
ATOM 649 O O . ILE A 1 79 ? -5.712 14.177 1.673 1.00 49.22 79 ILE A O 1
ATOM 653 N N . ILE A 1 80 ? -4.025 12.857 0.972 1.00 49.44 80 ILE A N 1
ATOM 654 C CA . ILE A 1 80 ? -3.036 13.930 0.819 1.00 49.44 80 ILE A CA 1
ATOM 655 C C . ILE A 1 80 ? -2.821 14.161 -0.677 1.00 49.44 80 ILE A C 1
ATOM 657 O O . ILE A 1 80 ? -2.149 13.380 -1.352 1.00 49.44 80 ILE A O 1
ATOM 661 N N . ASP A 1 81 ? -3.408 15.239 -1.194 1.00 51.03 81 ASP A N 1
ATOM 662 C CA . ASP A 1 81 ? -3.143 15.736 -2.544 1.00 51.03 81 ASP A CA 1
ATOM 663 C C . ASP A 1 81 ? -2.050 16.813 -2.488 1.00 51.03 81 ASP A C 1
ATOM 665 O O . ASP A 1 81 ? -2.278 17.938 -2.053 1.00 51.03 81 ASP A O 1
ATOM 669 N N . ILE A 1 82 ? -0.842 16.461 -2.930 1.00 45.59 82 ILE A N 1
ATOM 670 C CA . ILE A 1 82 ? 0.337 17.346 -2.908 1.00 45.59 82 ILE A CA 1
ATOM 671 C C . ILE A 1 82 ? 0.196 18.506 -3.902 1.00 45.59 82 ILE A C 1
ATOM 673 O O . ILE A 1 82 ? 0.866 19.529 -3.763 1.00 45.59 82 ILE A O 1
ATOM 677 N N . ASN A 1 83 ? -0.655 18.368 -4.921 1.00 45.53 83 ASN A N 1
ATOM 678 C CA . ASN A 1 83 ? -0.806 19.391 -5.954 1.00 45.53 83 ASN A CA 1
ATOM 679 C C . ASN A 1 83 ? -1.723 20.541 -5.512 1.00 45.53 83 ASN A C 1
ATOM 681 O O . ASN A 1 83 ? -1.674 21.620 -6.107 1.00 45.53 83 ASN A O 1
ATOM 685 N N . ALA A 1 84 ? -2.513 20.345 -4.450 1.00 46.72 84 ALA A N 1
ATOM 686 C CA . ALA A 1 84 ? -3.418 21.360 -3.916 1.00 46.72 84 ALA A CA 1
ATOM 687 C C . ALA A 1 84 ? -2.684 22.577 -3.317 1.00 46.72 84 ALA A C 1
ATOM 689 O O . ALA A 1 84 ? -3.247 23.670 -3.300 1.00 46.72 84 ALA A O 1
ATOM 690 N N . ASP A 1 85 ? -1.413 22.428 -2.928 1.00 45.81 85 ASP A N 1
ATOM 691 C CA . ASP A 1 85 ? -0.595 23.528 -2.396 1.00 45.81 85 ASP A CA 1
ATOM 692 C C . ASP A 1 85 ? 0.047 24.420 -3.476 1.00 45.81 85 ASP A C 1
ATOM 694 O O . ASP A 1 85 ? 0.760 25.367 -3.145 1.00 45.81 85 ASP A O 1
ATOM 698 N N . ILE A 1 86 ? -0.198 24.172 -4.772 1.00 50.09 86 ILE A N 1
ATOM 699 C CA . ILE A 1 86 ? 0.330 25.043 -5.844 1.00 50.09 86 ILE A CA 1
ATOM 700 C C . ILE A 1 86 ? -0.763 25.832 -6.572 1.00 50.09 86 ILE A C 1
ATOM 702 O O . ILE A 1 86 ? -0.478 26.911 -7.084 1.00 50.09 86 ILE A O 1
ATOM 706 N N . SER A 1 87 ? -2.024 25.400 -6.568 1.00 37.88 87 SER A N 1
ATOM 707 C CA . SER A 1 87 ? -3.152 26.285 -6.900 1.00 37.88 87 SER A CA 1
ATOM 708 C C . SER A 1 87 ? -4.478 25.569 -6.677 1.00 37.88 87 SER A C 1
ATOM 710 O O . SER A 1 87 ? -4.669 24.474 -7.186 1.00 37.88 87 SER A O 1
ATOM 712 N N . ASN A 1 88 ? -5.371 26.208 -5.920 1.00 38.25 88 ASN A N 1
ATOM 713 C CA . ASN A 1 88 ? -6.823 26.013 -5.857 1.00 38.25 88 ASN A CA 1
ATOM 714 C C . ASN A 1 88 ? -7.398 24.777 -6.581 1.00 38.25 88 ASN A C 1
ATOM 716 O O . ASN A 1 88 ? -7.485 24.752 -7.804 1.00 38.25 88 ASN A O 1
ATOM 720 N N . THR A 1 89 ? -7.899 23.832 -5.779 1.00 46.59 89 THR A N 1
ATOM 721 C CA . THR A 1 89 ? -9.049 22.943 -6.032 1.00 46.59 89 THR A CA 1
ATOM 722 C C . THR A 1 89 ? -9.453 22.709 -7.495 1.00 46.59 89 THR A C 1
ATOM 724 O O . THR A 1 89 ? -10.088 23.570 -8.101 1.00 46.59 89 THR A O 1
ATOM 727 N N . THR A 1 90 ? -9.241 21.497 -8.014 1.00 39.38 90 THR A N 1
ATOM 728 C CA . THR A 1 90 ? -10.280 20.673 -8.674 1.00 39.38 90 THR A CA 1
ATOM 729 C C . THR A 1 90 ? -9.707 19.317 -9.101 1.00 39.38 90 THR A C 1
ATOM 731 O O . THR A 1 90 ? -8.685 19.245 -9.766 1.00 39.38 90 THR A O 1
ATOM 734 N N . GLU A 1 91 ? -10.402 18.259 -8.677 1.00 49.91 91 GLU A N 1
ATOM 735 C CA . GLU A 1 91 ? -10.485 16.914 -9.264 1.00 49.91 91 GLU A CA 1
ATOM 736 C C . GLU A 1 91 ? -9.253 16.325 -9.978 1.00 49.91 91 GLU A C 1
ATOM 738 O O . GLU A 1 91 ? -9.026 16.575 -11.160 1.00 49.91 91 GLU A O 1
ATOM 743 N N . ILE A 1 92 ? -8.595 15.348 -9.338 1.00 39.28 92 ILE A N 1
ATOM 744 C CA . ILE A 1 92 ? -7.952 14.250 -10.074 1.00 39.28 92 ILE A CA 1
ATOM 745 C C . ILE A 1 92 ? -8.379 12.906 -9.471 1.00 39.28 92 ILE A C 1
ATOM 747 O O . ILE A 1 92 ? -7.732 12.324 -8.604 1.00 39.28 92 ILE A O 1
ATOM 751 N N . ASN A 1 93 ? -9.497 12.390 -9.988 1.00 55.31 93 ASN A N 1
ATOM 752 C CA . ASN A 1 93 ? -9.681 10.951 -10.137 1.00 55.31 93 ASN A CA 1
ATOM 753 C C . ASN A 1 93 ? -8.638 10.456 -11.143 1.00 55.31 93 ASN A C 1
ATOM 755 O O . ASN A 1 93 ? -8.603 11.006 -12.239 1.00 55.31 93 ASN A O 1
ATOM 759 N N . ASN A 1 94 ? -7.839 9.438 -10.796 1.00 39.34 94 ASN A N 1
ATOM 760 C CA . ASN A 1 94 ? -7.478 8.318 -11.684 1.00 39.34 94 ASN A CA 1
ATOM 761 C C . ASN A 1 94 ? -6.615 7.263 -10.956 1.00 39.34 94 ASN A C 1
ATOM 763 O O . ASN A 1 94 ? -5.407 7.408 -10.825 1.00 39.34 94 ASN A O 1
ATOM 767 N N . GLY A 1 95 ? -7.281 6.182 -10.527 1.00 46.12 95 GLY A N 1
ATOM 768 C CA . GLY A 1 95 ? -6.768 4.805 -10.437 1.00 46.12 95 GLY A CA 1
ATOM 769 C C . GLY A 1 95 ? -5.482 4.533 -9.648 1.00 46.12 95 GLY A C 1
ATOM 770 O O . GLY A 1 95 ? -4.434 4.328 -10.250 1.00 46.12 95 GLY A O 1
ATOM 771 N N . ILE A 1 96 ? -5.590 4.370 -8.326 1.00 45.06 96 ILE A N 1
ATOM 772 C CA . ILE A 1 96 ? -4.576 3.669 -7.519 1.00 45.06 96 ILE A CA 1
ATOM 773 C C . ILE A 1 96 ? -4.885 2.165 -7.587 1.00 45.06 96 ILE A C 1
ATOM 775 O O . ILE A 1 96 ? -5.981 1.746 -7.217 1.00 45.06 96 ILE A O 1
ATOM 779 N N . HIS A 1 97 ? -3.943 1.364 -8.085 1.00 46.72 97 HIS A N 1
ATOM 780 C CA . HIS A 1 97 ? -4.084 -0.083 -8.277 1.00 46.72 97 HIS A CA 1
ATOM 781 C C . HIS A 1 97 ? -3.046 -0.802 -7.405 1.00 46.72 97 HIS A C 1
ATOM 783 O O . HIS A 1 97 ? -1.883 -0.914 -7.788 1.00 46.72 97 HIS A O 1
ATOM 789 N N . ILE A 1 98 ? -3.451 -1.256 -6.217 1.00 45.53 98 ILE A N 1
ATOM 790 C CA . ILE A 1 98 ? -2.643 -2.141 -5.366 1.00 45.53 98 ILE A CA 1
ATOM 791 C C . ILE A 1 98 ? -3.377 -3.481 -5.311 1.00 45.53 98 ILE A C 1
ATOM 793 O O . ILE A 1 98 ? -4.389 -3.606 -4.629 1.00 45.53 98 ILE A O 1
ATOM 797 N N . ASP A 1 99 ? -2.861 -4.461 -6.051 1.00 47.47 99 ASP A N 1
ATOM 798 C CA . ASP A 1 99 ? -3.488 -5.771 -6.280 1.00 47.47 99 ASP A CA 1
ATOM 799 C C . ASP A 1 99 ? -2.675 -6.921 -5.644 1.00 47.47 99 ASP A C 1
ATOM 801 O O . ASP A 1 99 ? -2.558 -8.002 -6.219 1.00 47.47 99 ASP A O 1
ATOM 805 N N . ASP A 1 100 ? -2.088 -6.712 -4.457 1.00 46.97 100 ASP A N 1
ATOM 806 C CA 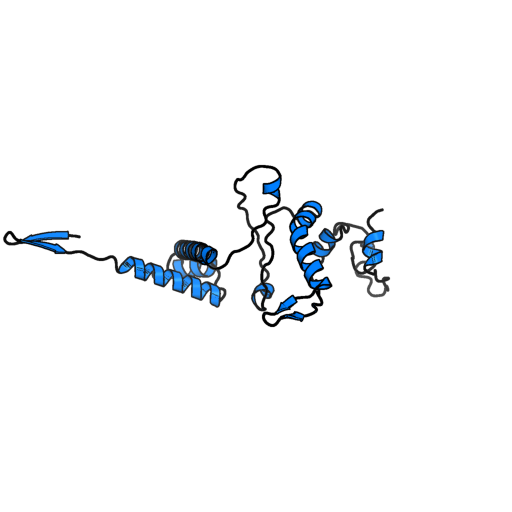. ASP A 1 100 ? -1.417 -7.795 -3.717 1.00 46.97 100 ASP A CA 1
ATOM 807 C C . ASP A 1 100 ? -2.352 -8.411 -2.652 1.00 46.97 100 ASP A C 1
ATOM 809 O O . ASP A 1 100 ? -2.678 -7.758 -1.652 1.00 46.97 100 ASP A O 1
ATOM 813 N N . PRO A 1 101 ? -2.786 -9.673 -2.826 1.00 45.81 101 PRO A N 1
ATOM 814 C CA . PRO A 1 101 ? -3.691 -10.347 -1.899 1.00 45.81 101 PRO A CA 1
ATOM 815 C C . PRO A 1 101 ? -3.076 -10.685 -0.527 1.00 45.81 101 PRO A C 1
ATOM 817 O O . PRO A 1 101 ? -3.834 -11.006 0.387 1.00 45.81 101 PRO A O 1
ATOM 820 N N . ASN A 1 102 ? -1.757 -10.570 -0.324 1.00 42.41 102 ASN A N 1
ATOM 821 C CA . ASN A 1 102 ? -1.133 -10.770 0.995 1.00 42.41 102 ASN A CA 1
ATOM 822 C C . ASN A 1 102 ? -1.265 -9.548 1.919 1.00 42.41 102 ASN A C 1
ATOM 824 O O . ASN A 1 102 ? -1.144 -9.674 3.136 1.00 42.41 102 ASN A O 1
ATOM 828 N N . ILE A 1 103 ? -1.551 -8.362 1.374 1.00 48.72 103 ILE A N 1
ATOM 829 C CA . ILE A 1 103 ? -1.681 -7.127 2.166 1.00 48.72 103 ILE A CA 1
ATOM 830 C C . ILE A 1 103 ? -3.028 -7.088 2.915 1.00 48.72 103 ILE A C 1
ATOM 832 O O . ILE A 1 103 ? -3.178 -6.389 3.910 1.00 48.72 103 ILE A O 1
ATOM 836 N N . VAL A 1 104 ? -4.022 -7.888 2.527 1.00 46.62 104 VAL A N 1
ATOM 837 C CA . VAL A 1 104 ? -5.379 -7.789 3.099 1.00 46.62 104 VAL A CA 1
ATOM 838 C C . VAL A 1 104 ? -5.611 -8.724 4.302 1.00 46.62 104 VAL A C 1
ATOM 840 O O . VAL A 1 104 ? -6.645 -8.607 4.957 1.00 46.62 104 VAL A O 1
ATOM 843 N N . GLN A 1 105 ? -4.668 -9.606 4.668 1.00 41.62 105 GLN A N 1
ATOM 844 C CA . GLN A 1 105 ? -4.913 -10.622 5.712 1.00 41.62 105 GLN A CA 1
ATOM 845 C C . GLN A 1 105 ? -4.297 -10.399 7.102 1.00 41.62 105 GLN A C 1
ATOM 847 O O . GLN A 1 105 ? -4.715 -11.091 8.022 1.00 41.62 105 GLN A O 1
ATOM 852 N N . ASP A 1 106 ? -3.453 -9.388 7.330 1.00 39.12 106 ASP A N 1
ATOM 853 C CA . ASP A 1 106 ? -2.883 -9.137 8.667 1.00 39.12 106 ASP A CA 1
ATOM 854 C C . ASP A 1 106 ? -2.795 -7.644 9.013 1.00 39.12 106 ASP A C 1
ATOM 856 O O . ASP A 1 106 ? -1.805 -6.999 8.715 1.00 39.12 106 ASP A O 1
ATOM 860 N N . ARG A 1 107 ? -3.811 -7.075 9.683 1.00 49.16 107 ARG A N 1
ATOM 861 C CA . ARG A 1 107 ? -3.747 -5.761 10.383 1.00 49.16 107 ARG A CA 1
ATOM 862 C C . ARG A 1 107 ? -3.069 -4.607 9.611 1.00 49.16 107 ARG A C 1
ATOM 864 O O . ARG A 1 107 ? -2.497 -3.710 10.229 1.00 49.16 107 ARG A O 1
ATOM 871 N N . HIS A 1 108 ? -3.131 -4.603 8.283 1.00 52.59 108 HIS A N 1
ATOM 872 C CA . HIS A 1 108 ? -2.547 -3.539 7.480 1.00 52.59 108 HIS A CA 1
ATOM 873 C C . HIS A 1 108 ? -3.523 -2.364 7.430 1.00 52.59 108 HIS A C 1
ATOM 875 O O . HIS A 1 108 ? -4.609 -2.455 6.856 1.00 52.59 108 HIS A O 1
ATOM 881 N N . TYR A 1 109 ? -3.128 -1.253 8.043 1.00 57.50 109 TYR A N 1
ATOM 882 C CA . TYR A 1 109 ? -3.846 0.011 7.954 1.00 57.50 109 TYR A CA 1
ATOM 883 C C . TYR A 1 109 ? -3.151 0.879 6.912 1.00 57.50 109 TYR A C 1
ATOM 885 O O . TYR A 1 109 ? -1.951 1.129 6.997 1.00 57.50 109 TYR A O 1
ATOM 893 N N . THR A 1 110 ? -3.899 1.315 5.899 1.00 65.00 110 THR A N 1
ATOM 894 C CA . THR A 1 110 ? -3.380 2.280 4.925 1.00 65.00 110 THR A CA 1
ATOM 895 C C . THR A 1 110 ? -3.275 3.639 5.605 1.00 65.00 110 THR A C 1
ATOM 897 O O . THR A 1 110 ? -4.284 4.175 6.054 1.00 65.00 110 THR A O 1
ATOM 900 N N . ILE A 1 111 ? -2.056 4.173 5.689 1.00 66.12 111 ILE A N 1
ATOM 901 C CA . ILE A 1 111 ? -1.775 5.445 6.371 1.00 66.12 111 ILE A CA 1
ATOM 902 C C . ILE A 1 111 ? -1.824 6.617 5.381 1.00 66.12 111 ILE A C 1
ATOM 904 O O . ILE A 1 111 ? -2.342 7.678 5.710 1.00 66.12 111 ILE A O 1
ATOM 908 N N . ILE A 1 112 ? -1.325 6.421 4.153 1.00 66.81 112 ILE A N 1
ATOM 909 C CA . ILE A 1 112 ? -1.286 7.448 3.103 1.00 66.81 112 ILE A CA 1
ATOM 910 C C . ILE A 1 112 ? -1.674 6.840 1.756 1.00 66.81 112 ILE A C 1
ATOM 912 O O . ILE A 1 112 ? -1.180 5.780 1.374 1.00 66.81 112 ILE A O 1
ATOM 916 N N . LEU A 1 113 ? -2.514 7.562 1.012 1.00 72.06 113 LEU A N 1
ATOM 917 C CA . LEU A 1 113 ? -2.751 7.348 -0.413 1.00 72.06 113 LEU A CA 1
ATOM 918 C C . LEU A 1 113 ? -2.200 8.547 -1.187 1.00 72.06 113 LEU A C 1
ATOM 920 O O . LEU A 1 113 ? -2.661 9.669 -0.988 1.00 72.06 113 LEU A O 1
ATOM 924 N N . TYR A 1 114 ? -1.229 8.298 -2.068 1.00 70.38 114 TYR A N 1
ATOM 925 C CA . TYR A 1 114 ? -0.628 9.312 -2.933 1.00 70.38 114 TYR A CA 1
ATOM 926 C C . TYR A 1 114 ? -1.051 9.084 -4.395 1.00 70.38 114 TYR A C 1
ATOM 928 O O . TYR A 1 114 ? -0.493 8.208 -5.063 1.00 70.38 114 TYR A O 1
ATOM 936 N N . PRO A 1 115 ? -2.045 9.835 -4.910 1.00 63.03 115 PRO A N 1
ATOM 937 C CA . PRO A 1 115 ? -2.436 9.780 -6.313 1.00 63.03 115 PRO A CA 1
ATOM 938 C C . PRO A 1 115 ? -1.469 10.636 -7.140 1.00 63.03 115 PRO A C 1
ATOM 940 O O . PRO A 1 115 ? -1.699 11.817 -7.390 1.00 63.03 115 PRO A O 1
ATOM 943 N N . GLY A 1 116 ? -0.348 10.052 -7.549 1.00 67.31 116 GLY A N 1
ATOM 944 C CA . GLY A 1 116 ? 0.648 10.764 -8.337 1.00 67.31 116 GLY A CA 1
ATOM 945 C C . GLY A 1 116 ? 1.604 9.842 -9.070 1.00 67.31 116 GLY A C 1
ATOM 946 O O . GLY A 1 116 ? 1.498 8.619 -9.027 1.00 67.31 116 GLY A O 1
ATOM 947 N N . ILE A 1 117 ? 2.535 10.455 -9.793 1.00 69.81 117 ILE A N 1
ATOM 948 C CA . ILE A 1 117 ? 3.549 9.730 -10.555 1.00 69.81 117 ILE A CA 1
ATOM 949 C C . ILE A 1 117 ? 4.615 9.243 -9.569 1.00 69.81 117 ILE A C 1
ATOM 951 O O . ILE A 1 117 ? 5.021 10.002 -8.689 1.00 69.81 117 ILE A O 1
ATOM 955 N N . GLU A 1 118 ? 5.094 8.006 -9.729 1.00 69.31 118 GLU A N 1
ATOM 956 C CA . GLU A 1 118 ? 6.229 7.457 -8.972 1.00 69.31 118 GLU A CA 1
ATOM 957 C C . GLU A 1 118 ? 7.507 8.276 -9.240 1.00 69.31 118 GLU A C 1
ATOM 959 O O . GLU A 1 118 ? 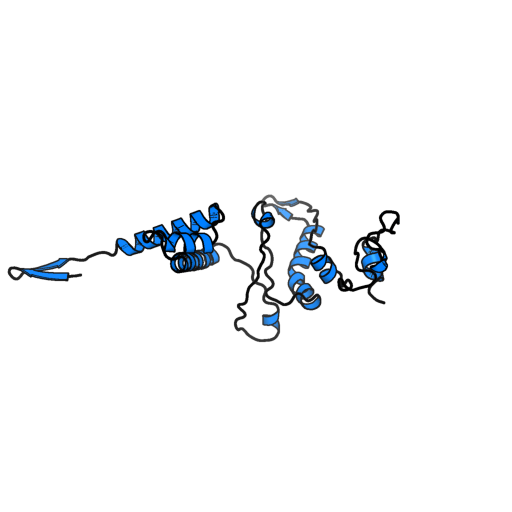8.326 7.951 -10.100 1.00 69.31 118 GLU A O 1
ATOM 964 N N . ASN A 1 119 ? 7.670 9.380 -8.516 1.00 77.56 119 ASN A N 1
ATOM 965 C CA . ASN A 1 119 ? 8.796 10.292 -8.624 1.00 77.56 119 ASN A CA 1
ATOM 966 C C . ASN A 1 119 ? 9.306 10.628 -7.225 1.00 77.56 119 ASN A C 1
ATOM 968 O O . ASN A 1 119 ? 8.541 11.049 -6.357 1.00 77.56 119 ASN A O 1
ATOM 972 N N . TYR A 1 120 ? 10.616 10.480 -7.044 1.00 73.75 120 TYR A N 1
ATOM 973 C CA . TYR A 1 120 ? 11.279 10.655 -5.759 1.00 73.75 120 TYR A CA 1
ATOM 974 C C . TYR A 1 120 ? 10.963 11.998 -5.086 1.00 73.75 120 TYR A C 1
ATOM 976 O O . TYR A 1 120 ? 10.623 12.018 -3.908 1.00 73.75 120 TYR A O 1
ATOM 984 N N . ILE A 1 121 ? 11.009 13.112 -5.824 1.00 75.88 121 ILE A N 1
ATOM 985 C CA . ILE A 1 121 ? 10.838 14.456 -5.252 1.00 75.88 121 ILE A CA 1
ATOM 986 C C . ILE A 1 121 ? 9.412 14.647 -4.732 1.00 75.88 12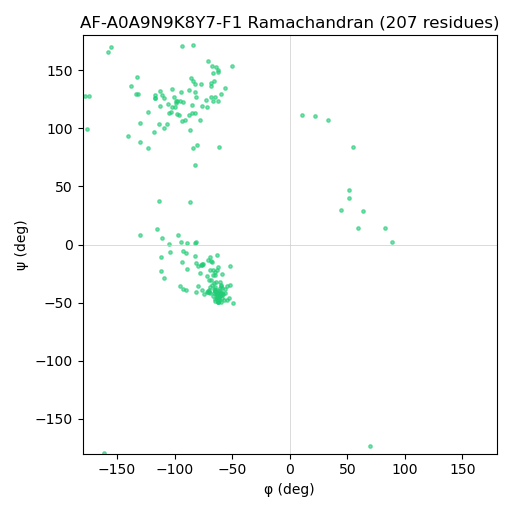1 ILE A C 1
ATOM 988 O O . ILE A 1 121 ? 9.213 15.187 -3.643 1.00 75.88 121 ILE A O 1
ATOM 992 N N . TYR A 1 122 ? 8.409 14.218 -5.500 1.00 79.38 122 TYR A N 1
ATOM 993 C CA . TYR A 1 122 ? 7.018 14.363 -5.075 1.00 79.38 122 TYR A CA 1
ATOM 994 C C . TYR A 1 122 ? 6.677 13.413 -3.934 1.00 79.38 122 TYR A C 1
ATOM 996 O O . TYR A 1 122 ? 6.048 13.833 -2.969 1.00 79.38 122 TYR A O 1
ATOM 1004 N N . LEU A 1 123 ? 7.158 12.172 -3.997 1.00 76.81 123 LEU A N 1
ATOM 1005 C CA . LEU A 1 123 ? 6.958 11.201 -2.931 1.00 76.81 123 LEU A CA 1
ATOM 1006 C C . LEU A 1 123 ? 7.625 11.656 -1.626 1.00 76.81 123 LEU A C 1
ATOM 1008 O O . LEU A 1 123 ? 7.013 11.573 -0.566 1.00 76.81 123 LEU A O 1
ATOM 1012 N N . GLN A 1 124 ? 8.840 12.206 -1.702 1.00 76.81 124 GLN A N 1
ATOM 1013 C CA . GLN A 1 124 ? 9.526 12.776 -0.546 1.00 76.81 124 GLN A CA 1
ATOM 1014 C C . GLN A 1 124 ? 8.670 13.864 0.104 1.00 76.81 124 GLN A C 1
ATOM 1016 O O . GLN A 1 124 ? 8.460 13.810 1.309 1.00 76.81 124 GLN A O 1
ATOM 1021 N N . LYS A 1 125 ? 8.125 14.802 -0.684 1.00 80.81 125 LYS A N 1
ATOM 1022 C CA . LYS A 1 125 ? 7.228 15.855 -0.178 1.00 80.81 125 LYS A CA 1
ATOM 1023 C C . LYS A 1 125 ? 5.953 15.289 0.452 1.00 80.81 125 LYS A C 1
ATOM 1025 O O . LYS A 1 125 ? 5.566 15.754 1.517 1.00 80.81 125 LYS A O 1
ATOM 1030 N N . ALA A 1 126 ? 5.346 14.276 -0.171 1.00 80.12 126 ALA A N 1
ATOM 1031 C CA . ALA A 1 126 ? 4.136 13.602 0.318 1.00 80.12 126 ALA A CA 1
ATOM 1032 C C . ALA A 1 126 ? 4.313 13.051 1.726 1.00 80.12 126 ALA A C 1
ATOM 1034 O O . ALA A 1 126 ? 3.407 13.100 2.552 1.00 80.12 126 ALA A O 1
ATOM 1035 N N . LEU A 1 127 ? 5.487 12.462 1.949 1.00 80.00 127 LEU A N 1
ATOM 1036 C CA . LEU A 1 127 ? 5.784 11.674 3.128 1.00 80.00 127 LEU A CA 1
ATOM 1037 C C . LEU A 1 127 ? 6.370 12.515 4.262 1.00 80.00 127 LEU A C 1
ATOM 1039 O O . LEU A 1 127 ? 6.500 11.978 5.355 1.00 80.00 127 LEU A O 1
ATOM 1043 N N . ILE A 1 128 ? 6.685 13.804 4.054 1.00 81.31 128 ILE A N 1
ATOM 1044 C CA . ILE A 1 128 ? 7.226 14.680 5.112 1.00 81.31 128 ILE A CA 1
ATOM 1045 C C . ILE A 1 128 ? 6.397 14.602 6.406 1.00 81.31 128 ILE A C 1
ATOM 1047 O O . ILE A 1 128 ? 7.009 14.363 7.448 1.00 81.31 128 ILE A O 1
ATOM 1051 N N . PRO A 1 129 ? 5.054 14.741 6.386 1.00 80.38 129 PRO A N 1
ATOM 1052 C CA . PRO A 1 129 ? 4.262 14.702 7.615 1.00 80.38 129 PRO A CA 1
ATOM 1053 C C . PRO A 1 129 ? 4.367 13.351 8.330 1.00 80.38 129 PRO A C 1
ATOM 1055 O O . PRO A 1 129 ? 4.630 13.301 9.526 1.00 80.38 129 PRO A O 1
ATOM 1058 N N . LEU A 1 130 ? 4.273 12.248 7.581 1.00 82.75 130 LEU A N 1
ATOM 1059 C CA . LEU A 1 130 ? 4.408 10.904 8.145 1.00 82.75 130 LEU A CA 1
ATOM 1060 C C . LEU A 1 130 ? 5.802 10.665 8.723 1.00 82.75 130 LEU A C 1
ATOM 1062 O O . LEU A 1 130 ? 5.933 10.085 9.792 1.00 82.75 130 LEU A O 1
ATOM 1066 N N . ILE A 1 131 ? 6.850 11.114 8.031 1.00 83.12 131 ILE A N 1
ATOM 1067 C CA . ILE A 1 131 ? 8.226 11.001 8.518 1.00 83.12 131 ILE A CA 1
ATOM 1068 C C . ILE A 1 131 ? 8.366 11.751 9.841 1.00 83.12 131 ILE A C 1
ATOM 1070 O O . ILE A 1 131 ? 8.955 11.209 10.768 1.00 83.12 131 ILE A O 1
ATOM 1074 N N . GLN A 1 132 ? 7.805 12.958 9.950 1.00 84.25 132 GLN A N 1
ATOM 1075 C CA . GLN A 1 132 ? 7.840 13.747 11.183 1.00 84.25 132 GLN A CA 1
ATOM 1076 C C . GLN A 1 132 ? 7.110 13.053 12.339 1.00 84.25 132 GLN A C 1
ATOM 1078 O O . GLN A 1 132 ? 7.651 12.998 13.440 1.00 84.25 132 GLN A O 1
ATOM 1083 N N . GLU A 1 133 ? 5.927 12.489 12.091 1.00 84.88 133 GLU A N 1
ATOM 1084 C CA . GLU A 1 133 ? 5.172 11.728 13.096 1.00 84.88 133 GLU A CA 1
ATOM 1085 C C . GLU A 1 133 ? 5.922 10.470 13.550 1.00 84.88 133 GLU A C 1
ATOM 1087 O O . GLU A 1 133 ? 6.012 10.191 14.744 1.00 84.88 133 GLU A O 1
ATOM 1092 N N . LEU A 1 134 ? 6.510 9.721 12.615 1.00 85.94 134 LEU A N 1
ATOM 1093 C CA . LEU A 1 134 ? 7.297 8.530 12.938 1.00 85.94 134 LEU A CA 1
ATOM 1094 C C . LEU A 1 134 ? 8.572 8.885 13.712 1.00 85.94 134 LEU A C 1
ATOM 1096 O O . LEU A 1 134 ? 8.941 8.165 14.640 1.00 85.94 134 LEU A O 1
ATOM 1100 N N . ASP A 1 135 ? 9.220 9.998 13.368 1.00 85.94 135 ASP A N 1
ATOM 1101 C CA . ASP A 1 135 ? 10.371 10.531 14.099 1.00 85.94 135 ASP A CA 1
ATOM 1102 C C . ASP A 1 135 ? 10.006 10.904 15.537 1.00 85.94 135 ASP A C 1
ATOM 1104 O O . ASP A 1 135 ? 10.786 10.644 16.456 1.00 85.94 135 ASP A O 1
ATOM 1108 N N . ASP A 1 136 ? 8.840 11.519 15.730 1.00 87.19 136 ASP A N 1
ATOM 1109 C CA . ASP A 1 136 ? 8.318 11.874 17.047 1.00 87.19 136 ASP A CA 1
ATOM 1110 C C . ASP A 1 136 ? 8.026 10.620 17.875 1.00 87.19 136 ASP A C 1
ATOM 1112 O O . ASP A 1 136 ? 8.543 10.488 18.981 1.00 87.19 136 ASP A O 1
ATOM 1116 N N . ILE A 1 137 ? 7.317 9.642 17.304 1.00 87.88 137 ILE A N 1
ATOM 1117 C CA . ILE A 1 137 ? 7.023 8.354 17.954 1.00 87.88 137 ILE A CA 1
ATOM 1118 C C . ILE A 1 137 ? 8.311 7.625 18.347 1.00 87.88 137 ILE A C 1
ATOM 1120 O O . ILE A 1 137 ? 8.409 7.081 19.446 1.00 87.88 137 ILE A O 1
ATOM 1124 N N . ASN A 1 138 ? 9.317 7.618 17.475 1.00 84.62 138 ASN A N 1
ATOM 1125 C CA . ASN A 1 138 ? 10.590 6.956 17.744 1.00 84.62 138 ASN A CA 1
ATOM 1126 C C . ASN A 1 138 ? 11.382 7.651 18.869 1.00 84.62 138 ASN A C 1
ATOM 1128 O O . ASN A 1 138 ? 12.060 6.990 19.653 1.00 84.62 138 ASN A O 1
ATOM 1132 N N . LYS A 1 139 ? 11.300 8.986 18.970 1.00 89.69 139 LYS A N 1
ATOM 1133 C CA . LYS A 1 139 ? 12.007 9.771 20.001 1.00 89.69 139 LYS A CA 1
ATOM 1134 C C . LYS A 1 139 ? 11.275 9.787 21.340 1.00 89.69 139 LYS A C 1
ATOM 1136 O O . LYS A 1 139 ? 11.920 9.702 22.382 1.00 89.69 139 LYS A O 1
ATOM 1141 N N . ASN A 1 140 ? 9.954 9.922 21.304 1.00 88.88 140 ASN A N 1
ATOM 1142 C CA . ASN A 1 140 ? 9.127 10.261 22.461 1.00 88.88 140 ASN A CA 1
ATOM 1143 C C . ASN A 1 140 ? 8.209 9.115 22.912 1.00 88.88 140 ASN A C 1
ATOM 1145 O O . ASN A 1 140 ? 7.648 9.185 24.006 1.00 88.88 140 ASN A O 1
ATOM 1149 N N . GLY A 1 141 ? 8.080 8.050 22.118 1.00 86.94 141 GLY A N 1
ATOM 1150 C CA . GLY A 1 141 ? 7.190 6.929 22.402 1.00 86.94 141 GLY A CA 1
ATOM 1151 C C . GLY A 1 141 ? 5.707 7.288 22.277 1.00 86.94 141 GLY A C 1
ATOM 1152 O O . GLY A 1 141 ? 5.327 8.374 21.845 1.00 86.94 141 GLY A O 1
ATOM 1153 N N . ILE A 1 142 ? 4.842 6.349 22.658 1.00 88.12 142 ILE A N 1
ATOM 1154 C CA . ILE A 1 142 ? 3.384 6.517 22.648 1.00 88.12 142 ILE A CA 1
ATOM 1155 C C . ILE A 1 142 ? 2.886 6.611 24.087 1.00 88.12 142 ILE A C 1
ATOM 1157 O O . ILE A 1 142 ? 3.139 5.713 24.887 1.00 88.12 142 ILE A O 1
ATOM 1161 N N . ASN A 1 143 ? 2.136 7.665 24.409 1.00 88.44 143 ASN A N 1
ATOM 1162 C CA . ASN A 1 143 ? 1.446 7.775 25.691 1.00 88.44 143 ASN A CA 1
ATOM 1163 C C . ASN A 1 143 ? 0.131 6.999 25.673 1.00 88.44 143 ASN A C 1
ATOM 1165 O O . ASN A 1 143 ? -0.725 7.226 24.815 1.00 88.44 143 ASN A O 1
ATOM 1169 N N . ASP A 1 144 ? -0.061 6.118 26.649 1.00 82.00 144 ASP A N 1
ATOM 1170 C CA . ASP A 1 144 ? -1.362 5.499 26.865 1.00 82.00 144 ASP A CA 1
ATOM 1171 C C . ASP A 1 144 ? -2.295 6.384 27.708 1.00 82.00 144 ASP A C 1
ATOM 1173 O O . ASP A 1 144 ? -1.916 7.402 28.290 1.00 82.00 144 ASP A O 1
ATOM 1177 N N . LYS A 1 145 ? -3.558 5.963 27.803 1.00 87.69 145 LYS A N 1
ATOM 1178 C CA . LYS A 1 145 ? -4.595 6.654 28.587 1.00 87.69 145 LYS A CA 1
ATOM 1179 C C . LYS A 1 145 ? -4.324 6.703 30.099 1.00 87.69 145 LYS A C 1
ATOM 1181 O O . LYS A 1 145 ? -5.075 7.353 30.819 1.00 87.69 145 LYS A O 1
ATOM 1186 N N . PHE A 1 146 ? -3.317 5.980 30.581 1.00 89.31 146 PHE A N 1
ATOM 1187 C CA . PHE A 1 146 ? -2.903 5.931 31.980 1.00 89.31 146 PHE A CA 1
ATOM 1188 C C . PHE A 1 146 ? -1.616 6.732 32.234 1.00 89.31 146 PHE A C 1
ATOM 1190 O O . PHE A 1 146 ? -1.167 6.794 33.376 1.00 89.31 146 PHE A O 1
ATOM 1197 N N . GLY A 1 147 ? -1.050 7.370 31.203 1.00 85.25 147 GLY A N 1
ATOM 1198 C CA . GLY A 1 147 ? 0.171 8.168 31.295 1.00 85.25 147 GLY A CA 1
ATOM 1199 C C . GLY A 1 147 ? 1.463 7.356 31.222 1.00 85.25 147 GLY A C 1
ATOM 1200 O O . GLY A 1 147 ? 2.519 7.894 31.553 1.00 85.25 147 GLY A O 1
ATOM 1201 N N . ASN A 1 148 ? 1.413 6.084 30.810 1.00 86.38 148 ASN A N 1
ATOM 1202 C CA . ASN A 1 148 ? 2.634 5.327 30.542 1.00 86.38 148 ASN A CA 1
ATOM 1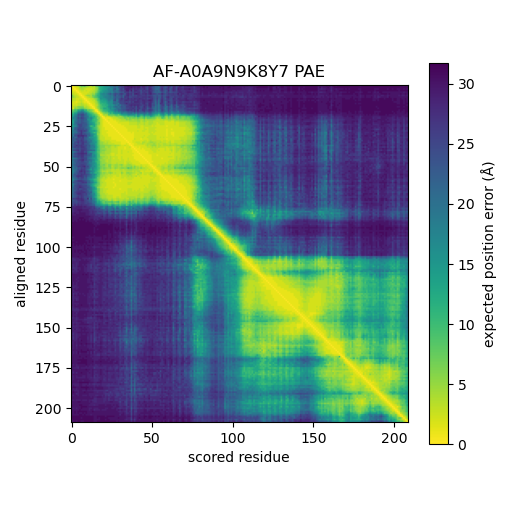203 C C . ASN A 1 148 ? 3.157 5.654 29.143 1.00 86.38 148 ASN A C 1
ATOM 1205 O O . ASN A 1 148 ? 2.385 5.688 28.182 1.00 86.38 148 ASN A O 1
ATOM 1209 N N . ILE A 1 149 ? 4.477 5.811 29.034 1.00 90.38 149 ILE A N 1
ATOM 1210 C CA . ILE A 1 149 ? 5.179 6.013 27.765 1.00 90.38 149 ILE A CA 1
ATOM 1211 C C . ILE A 1 149 ? 5.693 4.665 27.258 1.00 90.38 149 ILE A C 1
ATOM 1213 O O . ILE A 1 149 ? 6.454 3.976 27.941 1.00 90.38 149 ILE A O 1
ATOM 1217 N N . TRP A 1 150 ? 5.295 4.311 26.042 1.00 87.50 150 TRP A N 1
ATOM 1218 C CA . TRP A 1 150 ? 5.695 3.092 25.351 1.00 87.50 150 TRP A CA 1
ATOM 1219 C C . TRP A 1 150 ? 6.717 3.421 24.270 1.00 87.50 150 TRP A C 1
ATOM 1221 O O . TRP A 1 150 ? 6.385 4.063 23.275 1.00 87.50 150 TRP A O 1
ATOM 1231 N N . ASN A 1 151 ? 7.954 2.962 24.443 1.00 89.44 151 ASN A N 1
ATOM 1232 C CA . ASN A 1 151 ? 8.973 3.090 23.404 1.00 89.44 151 ASN A CA 1
ATOM 1233 C C . ASN A 1 151 ? 8.614 2.195 22.215 1.00 89.44 151 ASN A C 1
ATOM 1235 O O . ASN A 1 151 ? 8.236 1.035 22.397 1.00 89.44 151 ASN A O 1
ATOM 1239 N N . VAL A 1 152 ? 8.759 2.726 21.005 1.00 82.25 152 VAL A N 1
ATOM 1240 C CA . VAL A 1 152 ? 8.420 2.024 19.767 1.00 82.25 152 VAL A CA 1
ATOM 1241 C C . VAL A 1 152 ? 9.680 1.852 18.936 1.00 82.25 152 VAL A C 1
ATOM 1243 O O . VAL A 1 152 ? 10.358 2.826 18.633 1.00 82.25 152 VAL A O 1
ATOM 1246 N N . GLU A 1 153 ? 9.970 0.616 18.539 1.00 81.19 153 GLU A N 1
ATOM 1247 C CA . GLU A 1 153 ? 11.006 0.324 17.552 1.00 81.19 153 GLU A CA 1
ATOM 1248 C C . GLU A 1 153 ? 10.346 0.106 16.188 1.00 81.19 153 GLU A C 1
ATOM 1250 O O . GLU A 1 153 ? 9.515 -0.790 16.015 1.00 81.19 153 GLU A O 1
ATOM 1255 N N . LEU A 1 154 ? 10.686 0.959 15.223 1.00 78.19 154 LEU A N 1
ATOM 1256 C CA . LEU A 1 154 ? 10.097 0.936 13.889 1.00 78.19 154 LEU A CA 1
ATOM 1257 C C . LEU A 1 154 ? 10.960 0.121 12.925 1.00 78.19 154 LEU A C 1
ATOM 1259 O O . LEU A 1 154 ? 12.161 0.354 12.789 1.00 78.19 154 LEU A O 1
ATOM 1263 N N . TYR A 1 155 ? 10.315 -0.786 12.194 1.00 75.06 155 TYR A N 1
ATOM 1264 C CA . TYR A 1 155 ? 10.934 -1.570 11.130 1.00 75.06 155 TYR A CA 1
ATOM 1265 C C . TYR A 1 155 ? 10.264 -1.243 9.799 1.00 75.06 155 TYR A C 1
ATOM 1267 O O . TYR A 1 155 ? 9.047 -1.357 9.661 1.00 75.06 155 TYR A O 1
ATOM 1275 N N . PHE A 1 156 ? 11.067 -0.865 8.804 1.00 71.31 156 PHE A N 1
ATOM 1276 C CA . PHE A 1 156 ? 10.585 -0.576 7.457 1.00 71.31 156 PHE A CA 1
ATOM 1277 C C . PHE A 1 156 ? 10.884 -1.744 6.523 1.00 71.31 156 PHE A C 1
ATOM 1279 O O . PHE A 1 156 ? 12.003 -2.256 6.474 1.00 71.31 156 PHE A O 1
ATOM 1286 N N . SER A 1 157 ? 9.882 -2.130 5.741 1.00 73.25 157 SER A N 1
ATOM 1287 C CA . SER A 1 157 ? 10.034 -3.056 4.623 1.00 73.25 157 SER A CA 1
ATOM 1288 C C . SER A 1 157 ? 9.330 -2.473 3.407 1.00 73.25 157 SER A C 1
ATOM 1290 O O . SER A 1 157 ? 8.324 -1.778 3.545 1.00 73.25 157 SER A O 1
ATOM 1292 N N . SER A 1 158 ? 9.893 -2.696 2.226 1.00 72.12 158 SER A N 1
ATOM 1293 C CA . SER A 1 158 ? 9.272 -2.291 0.972 1.00 72.12 158 SER A CA 1
ATOM 1294 C C . SER A 1 158 ? 9.815 -3.121 -0.184 1.00 72.12 158 SER A C 1
ATOM 1296 O O . SER A 1 158 ? 10.845 -3.794 -0.048 1.00 72.12 158 SER A O 1
ATOM 1298 N N . ASP A 1 159 ? 9.131 -3.068 -1.323 1.00 77.94 159 ASP A N 1
ATOM 1299 C CA . ASP A 1 159 ? 9.647 -3.636 -2.554 1.00 77.94 159 ASP A CA 1
ATOM 1300 C C . ASP A 1 159 ? 10.948 -2.922 -2.973 1.00 77.94 159 ASP A C 1
ATOM 1302 O O . ASP A 1 159 ? 11.195 -1.748 -2.676 1.00 77.94 159 ASP A O 1
ATOM 1306 N N . TRP A 1 160 ? 11.830 -3.653 -3.655 1.00 71.56 160 TRP A N 1
ATOM 1307 C CA . TRP A 1 160 ? 13.161 -3.146 -3.988 1.00 71.56 160 TRP A CA 1
ATOM 1308 C C . TRP A 1 160 ? 13.125 -1.949 -4.951 1.00 71.56 160 TRP A C 1
ATOM 1310 O O . TRP A 1 160 ? 14.062 -1.150 -4.939 1.00 71.56 160 TRP A O 1
ATOM 1320 N N . LYS A 1 161 ? 12.080 -1.818 -5.781 1.00 74.12 161 LYS A N 1
ATOM 1321 C CA . LYS A 1 161 ? 11.917 -0.713 -6.733 1.00 74.12 161 LYS A CA 1
ATOM 1322 C C . LYS A 1 161 ? 11.519 0.556 -5.981 1.00 74.12 161 LYS A C 1
ATOM 1324 O O . LYS A 1 161 ? 12.103 1.606 -6.241 1.00 74.12 161 LYS A O 1
ATOM 1329 N N . PHE A 1 162 ? 10.609 0.459 -5.014 1.00 76.31 162 PHE A N 1
ATOM 1330 C CA . PHE A 1 162 ? 10.271 1.563 -4.117 1.00 76.31 162 PHE A CA 1
ATOM 1331 C C . PHE A 1 162 ? 11.469 1.983 -3.268 1.00 76.31 162 PHE A C 1
ATOM 1333 O O . PHE A 1 162 ? 11.792 3.167 -3.209 1.00 76.31 162 PHE A O 1
ATOM 1340 N N . LEU A 1 163 ? 12.191 1.025 -2.675 1.00 73.75 163 LEU A N 1
ATOM 1341 C CA . LEU A 1 163 ? 13.405 1.327 -1.915 1.00 73.75 163 LEU A CA 1
ATOM 1342 C C . LEU A 1 163 ? 14.452 2.026 -2.797 1.00 73.75 163 LEU A C 1
ATOM 1344 O O . LEU A 1 163 ? 15.076 2.992 -2.367 1.00 73.75 163 LEU A O 1
ATOM 1348 N N . ALA A 1 164 ? 14.613 1.576 -4.044 1.00 71.94 164 ALA A N 1
ATOM 1349 C CA . ALA A 1 164 ? 15.497 2.215 -5.007 1.00 71.94 164 ALA A CA 1
ATOM 1350 C C . ALA A 1 164 ? 15.069 3.650 -5.335 1.00 71.94 164 ALA A C 1
ATOM 1352 O O . ALA A 1 164 ? 15.917 4.539 -5.352 1.00 71.94 164 ALA A O 1
ATOM 1353 N N . LEU A 1 165 ? 13.772 3.892 -5.528 1.00 73.62 165 LEU A N 1
ATOM 1354 C CA . LEU A 1 165 ? 13.232 5.228 -5.766 1.00 73.62 165 LEU A CA 1
ATOM 1355 C C . LEU A 1 165 ? 13.471 6.155 -4.564 1.00 73.62 165 LEU A C 1
ATOM 1357 O O . LEU A 1 165 ? 13.991 7.251 -4.742 1.00 73.62 165 LEU A O 1
ATOM 1361 N N . CYS A 1 166 ? 13.138 5.708 -3.350 1.00 70.00 166 CYS A N 1
ATOM 1362 C CA . CYS A 1 166 ? 13.287 6.476 -2.109 1.00 70.00 166 CYS A CA 1
ATOM 1363 C C . CYS A 1 166 ? 14.741 6.748 -1.714 1.00 70.00 166 CYS A C 1
ATOM 1365 O O . CYS A 1 166 ? 15.009 7.716 -1.013 1.00 70.00 166 CYS A O 1
ATOM 1367 N N . LEU A 1 167 ? 15.682 5.904 -2.129 1.00 69.44 167 LEU A N 1
ATOM 1368 C CA . LEU A 1 167 ? 17.107 6.111 -1.867 1.00 69.44 167 LEU A CA 1
ATOM 1369 C C . LEU A 1 167 ? 17.821 6.821 -3.028 1.00 69.44 167 LEU A C 1
ATOM 1371 O O . LEU A 1 167 ? 19.034 7.002 -2.966 1.00 69.44 167 LEU A O 1
ATOM 1375 N N . GLY A 1 168 ? 17.100 7.202 -4.090 1.00 65.50 168 GLY A N 1
ATOM 1376 C CA . GLY A 1 168 ? 17.692 7.824 -5.277 1.00 65.50 168 GLY A CA 1
ATOM 1377 C C . GLY A 1 168 ? 18.661 6.904 -6.028 1.00 65.50 168 GLY A C 1
ATOM 1378 O O . GLY A 1 168 ? 19.614 7.381 -6.640 1.00 65.50 168 GLY A O 1
ATOM 1379 N N . LEU A 1 169 ? 18.457 5.583 -5.962 1.00 69.75 169 LEU A N 1
ATOM 1380 C CA . LEU A 1 169 ? 19.313 4.606 -6.633 1.00 69.75 169 LEU A CA 1
ATOM 1381 C C . LEU A 1 169 ? 19.107 4.642 -8.150 1.00 69.75 169 LEU A C 1
ATOM 1383 O O . LEU A 1 169 ? 18.057 5.017 -8.673 1.00 69.75 169 LEU A O 1
ATOM 1387 N N . ASN A 1 170 ? 20.121 4.164 -8.867 1.00 63.06 170 ASN A N 1
ATOM 1388 C CA . ASN A 1 170 ? 20.076 4.075 -10.317 1.00 63.06 170 ASN A CA 1
ATOM 1389 C C . ASN A 1 170 ? 18.967 3.132 -10.820 1.00 63.06 170 ASN A C 1
ATOM 1391 O O . ASN A 1 170 ? 18.678 2.098 -10.216 1.00 63.06 170 ASN A O 1
ATOM 1395 N N . ASN A 1 171 ? 18.420 3.447 -12.000 1.00 63.59 171 ASN A N 1
ATOM 1396 C CA . ASN A 1 171 ? 17.461 2.599 -12.714 1.00 63.59 171 ASN A CA 1
ATOM 1397 C C . ASN A 1 171 ? 17.955 1.146 -12.834 1.00 63.59 171 ASN A C 1
ATOM 1399 O O . ASN A 1 171 ? 19.155 0.899 -12.954 1.00 63.59 171 ASN A O 1
ATOM 1403 N N . ALA A 1 172 ? 17.029 0.187 -12.953 1.00 62.22 172 ALA A N 1
ATOM 1404 C CA . ALA A 1 172 ? 17.322 -1.245 -13.147 1.00 62.22 172 ALA A CA 1
ATOM 1405 C C . ALA A 1 172 ? 18.298 -1.548 -14.310 1.00 62.22 172 ALA A C 1
ATOM 1407 O O . ALA A 1 172 ? 18.905 -2.616 -14.388 1.00 62.22 172 ALA A O 1
ATOM 1408 N N . ASN A 1 173 ? 18.464 -0.593 -15.226 1.00 63.41 173 ASN A N 1
ATOM 1409 C CA . ASN A 1 173 ? 19.343 -0.692 -16.383 1.00 63.41 173 ASN A CA 1
ATOM 1410 C C . ASN A 1 173 ? 20.809 -0.366 -16.073 1.00 63.41 173 ASN A C 1
ATOM 1412 O O . ASN A 1 173 ? 21.661 -0.594 -16.933 1.00 63.41 173 ASN A O 1
ATOM 1416 N N . ALA A 1 174 ? 21.102 0.156 -14.885 1.00 73.38 174 ALA A N 1
ATOM 1417 C CA . ALA A 1 174 ? 22.434 0.571 -14.494 1.00 73.38 174 ALA A CA 1
ATOM 1418 C C . ALA A 1 174 ? 23.395 -0.606 -14.340 1.00 73.38 174 ALA A C 1
ATOM 1420 O O . ALA A 1 174 ? 23.016 -1.736 -14.027 1.00 73.38 174 ALA A O 1
ATOM 1421 N N . THR A 1 175 ? 24.679 -0.312 -14.534 1.00 75.38 175 THR A N 1
ATOM 1422 C CA . THR A 1 175 ? 25.752 -1.303 -14.432 1.00 75.38 175 THR A CA 1
ATOM 1423 C C . THR A 1 175 ? 25.805 -1.939 -13.042 1.00 75.38 175 THR A C 1
ATOM 1425 O O . THR A 1 17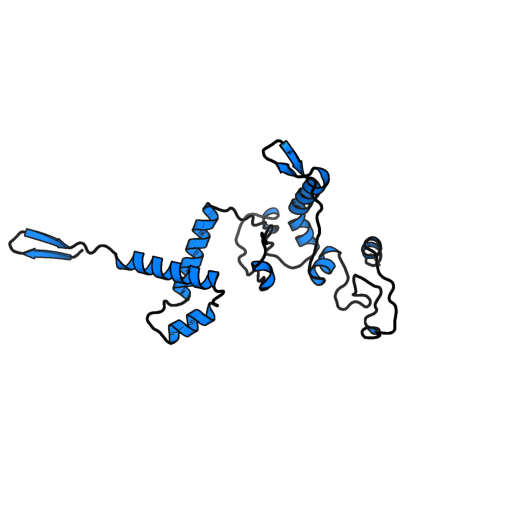5 ? 26.058 -3.135 -12.944 1.00 75.38 175 THR A O 1
ATOM 1428 N N . TYR A 1 176 ? 25.505 -1.168 -11.991 1.00 76.19 176 TYR A N 1
ATOM 1429 C CA . TYR A 1 176 ? 25.434 -1.615 -10.598 1.00 76.19 176 TYR A CA 1
ATOM 1430 C C . TYR A 1 176 ? 24.052 -1.304 -10.020 1.00 76.19 176 TYR A C 1
ATOM 1432 O O . TYR A 1 176 ? 23.849 -0.277 -9.380 1.00 76.19 176 TYR A O 1
ATOM 1440 N N . PHE A 1 177 ? 23.095 -2.189 -10.281 1.00 71.69 177 PHE A N 1
ATOM 1441 C CA . PHE A 1 177 ? 21.696 -2.009 -9.884 1.00 71.69 177 PHE A CA 1
ATOM 1442 C C . PHE A 1 177 ? 21.384 -2.565 -8.484 1.00 71.69 177 PHE A C 1
ATOM 1444 O O . PHE A 1 177 ? 20.386 -2.186 -7.882 1.00 71.69 177 PHE A O 1
ATOM 1451 N N . CYS A 1 178 ? 22.203 -3.488 -7.959 1.00 77.00 178 CYS A N 1
ATOM 1452 C CA . CYS A 1 178 ? 21.893 -4.173 -6.706 1.00 77.00 178 CYS A CA 1
ATOM 1453 C C . CYS A 1 178 ? 22.078 -3.239 -5.489 1.00 77.00 178 CYS A C 1
ATOM 1455 O O . CYS A 1 178 ? 23.189 -2.729 -5.277 1.00 77.00 178 CYS A O 1
ATOM 1457 N N . PRO A 1 179 ? 21.047 -3.061 -4.640 1.00 73.31 179 PRO A N 1
ATOM 1458 C CA . PRO A 1 179 ? 21.160 -2.261 -3.418 1.00 73.31 179 PRO A CA 1
ATOM 1459 C C . PRO A 1 179 ? 22.068 -2.917 -2.368 1.00 73.31 179 PRO A C 1
ATOM 1461 O O . PRO A 1 179 ? 22.754 -2.246 -1.608 1.00 73.31 179 PRO A O 1
ATOM 1464 N N . TYR A 1 180 ? 22.128 -4.246 -2.340 1.00 77.19 180 TYR A N 1
ATOM 1465 C CA . TYR A 1 180 ? 22.779 -4.975 -1.248 1.00 77.19 180 TYR A CA 1
ATOM 1466 C C . TYR A 1 180 ? 24.242 -5.329 -1.521 1.00 77.19 180 TYR A C 1
ATOM 1468 O O . TYR A 1 180 ? 24.972 -5.698 -0.600 1.00 77.19 180 TYR A O 1
ATOM 1476 N N . CYS A 1 181 ? 24.698 -5.250 -2.772 1.00 80.38 181 CYS A N 1
ATOM 1477 C CA . CYS A 1 181 ? 26.065 -5.615 -3.133 1.00 80.38 181 CYS A CA 1
ATOM 1478 C C . CYS A 1 181 ? 26.556 -4.911 -4.403 1.00 80.38 181 CYS A C 1
ATOM 1480 O O . CYS A 1 181 ? 25.788 -4.297 -5.141 1.00 80.38 181 CYS A O 1
ATOM 1482 N N . ASN A 1 182 ? 27.853 -5.034 -4.685 1.00 78.06 182 ASN A N 1
ATOM 1483 C CA . ASN A 1 182 ? 28.491 -4.455 -5.873 1.00 78.06 182 ASN A CA 1
ATOM 1484 C C . ASN A 1 182 ? 28.402 -5.370 -7.112 1.00 78.06 182 ASN A C 1
ATOM 1486 O O . ASN A 1 182 ? 29.354 -5.463 -7.884 1.00 78.06 182 ASN A O 1
ATOM 1490 N N . CYS A 1 183 ? 27.292 -6.090 -7.292 1.00 80.19 183 CYS A N 1
ATOM 1491 C CA . CYS A 1 183 ? 27.109 -6.952 -8.460 1.00 80.19 183 CYS A CA 1
ATOM 1492 C C . CYS A 1 183 ? 26.974 -6.112 -9.738 1.00 80.19 183 CYS A C 1
ATOM 1494 O O . CYS A 1 183 ? 26.140 -5.204 -9.805 1.00 80.19 183 CYS A O 1
ATOM 1496 N N . ASN A 1 184 ? 27.800 -6.420 -10.739 1.00 78.69 184 ASN A N 1
ATOM 1497 C CA . ASN A 1 184 ? 27.725 -5.817 -12.063 1.00 78.69 184 ASN A CA 1
ATOM 1498 C C . ASN A 1 184 ? 26.719 -6.583 -12.937 1.00 78.69 184 ASN A C 1
ATOM 1500 O O . ASN A 1 184 ? 26.675 -7.811 -12.902 1.00 78.69 184 ASN A O 1
ATOM 1504 N N . LYS A 1 185 ? 25.967 -5.882 -13.788 1.00 79.62 185 LYS A N 1
ATOM 1505 C CA . LYS A 1 185 ? 25.026 -6.479 -14.750 1.00 79.62 185 LYS A CA 1
ATOM 1506 C C . LYS A 1 185 ? 25.642 -7.581 -15.627 1.00 79.62 185 LYS A C 1
ATOM 1508 O O . LYS A 1 185 ? 24.970 -8.561 -15.927 1.00 79.62 185 LYS A O 1
ATOM 1513 N N . LYS A 1 186 ? 26.919 -7.458 -16.008 1.00 80.94 186 LYS A N 1
ATOM 1514 C CA . LYS A 1 186 ? 27.647 -8.479 -16.796 1.00 80.94 186 LYS A CA 1
ATOM 1515 C C . LYS A 1 186 ? 27.968 -9.755 -16.008 1.00 80.94 186 LYS A C 1
ATOM 1517 O O . LYS A 1 186 ? 28.379 -10.747 -16.594 1.00 80.94 186 LYS A O 1
ATOM 1522 N N . GLU A 1 187 ? 27.821 -9.708 -14.691 1.00 77.00 187 GLU A N 1
ATOM 1523 C CA . GLU A 1 187 ? 28.225 -10.756 -13.753 1.00 77.00 187 GLU A CA 1
ATOM 1524 C C . GLU A 1 187 ? 27.019 -11.452 -13.105 1.00 77.00 187 GLU A C 1
ATOM 1526 O O . GLU A 1 187 ? 27.187 -12.293 -12.220 1.00 77.00 187 GLU A O 1
ATOM 1531 N N . ILE A 1 188 ? 25.801 -11.110 -13.542 1.00 75.88 188 ILE A N 1
ATOM 1532 C CA . ILE A 1 188 ? 24.567 -11.770 -13.115 1.00 75.88 188 ILE A CA 1
ATOM 1533 C C . ILE A 1 188 ? 24.649 -13.255 -13.493 1.00 75.88 188 ILE A C 1
ATOM 1535 O O . ILE A 1 188 ? 24.950 -13.599 -14.633 1.00 75.88 188 ILE A O 1
ATOM 1539 N N . GLY A 1 189 ? 24.377 -14.136 -12.526 1.00 74.75 189 GLY A N 1
ATOM 1540 C CA . GLY A 1 189 ? 24.432 -15.591 -12.714 1.00 74.75 189 GLY A CA 1
ATOM 1541 C C . GLY A 1 189 ? 25.799 -16.229 -12.439 1.00 74.75 189 GLY A C 1
ATOM 1542 O O . GLY A 1 189 ? 25.937 -17.442 -12.574 1.00 74.75 189 GLY A O 1
ATOM 1543 N N . LEU A 1 190 ? 26.811 -15.464 -12.012 1.00 79.62 190 LEU A N 1
ATOM 1544 C CA . LEU A 1 190 ? 28.096 -16.021 -11.571 1.00 79.62 190 LEU A CA 1
ATOM 1545 C C . LEU A 1 190 ? 28.046 -16.452 -10.099 1.00 79.62 190 LEU A C 1
ATOM 1547 O O . LEU A 1 190 ? 28.497 -15.731 -9.213 1.00 79.62 190 LEU A O 1
ATOM 1551 N N . TYR A 1 191 ? 27.541 -17.657 -9.838 1.00 72.75 191 TYR A N 1
ATOM 1552 C CA . TYR A 1 191 ? 27.348 -18.196 -8.479 1.00 72.75 191 TYR A CA 1
ATOM 1553 C C . TYR A 1 191 ? 28.636 -18.368 -7.656 1.00 72.75 191 TYR A C 1
ATOM 1555 O O . TYR A 1 191 ? 28.581 -18.433 -6.433 1.00 72.75 191 TYR A O 1
ATOM 1563 N N . ASN A 1 192 ? 29.799 -18.406 -8.311 1.00 78.56 192 ASN A N 1
ATOM 1564 C CA . ASN A 1 192 ? 31.090 -18.643 -7.655 1.00 78.56 192 ASN A CA 1
ATOM 1565 C C . ASN A 1 192 ? 31.778 -17.352 -7.180 1.00 78.56 192 ASN A C 1
ATOM 1567 O O . ASN A 1 192 ? 32.900 -17.403 -6.673 1.00 78.56 192 ASN A O 1
ATOM 1571 N N . LYS A 1 193 ? 31.156 -16.183 -7.382 1.00 76.69 193 LYS A N 1
ATOM 1572 C CA . LYS A 1 193 ? 31.756 -14.887 -7.059 1.00 76.69 193 LYS A CA 1
ATOM 1573 C C . LYS A 1 193 ? 31.209 -14.354 -5.737 1.00 76.69 193 LYS A C 1
ATOM 1575 O O . LYS A 1 193 ? 30.008 -14.205 -5.566 1.00 76.69 193 LYS A O 1
ATOM 1580 N N . ASN A 1 194 ? 32.102 -13.995 -4.816 1.00 78.88 194 ASN A N 1
ATOM 1581 C CA . ASN A 1 194 ? 31.717 -13.305 -3.587 1.00 78.88 194 ASN A CA 1
ATOM 1582 C C . ASN A 1 194 ? 31.620 -11.798 -3.837 1.00 78.88 194 ASN A C 1
ATOM 1584 O O . ASN A 1 194 ? 32.628 -11.131 -4.083 1.00 78.88 194 ASN A O 1
ATOM 1588 N N . TRP A 1 195 ? 30.411 -11.244 -3.750 1.00 79.44 195 TRP A N 1
ATOM 1589 C CA . TRP A 1 195 ? 30.204 -9.800 -3.837 1.00 79.44 195 TRP A CA 1
ATOM 1590 C C . TRP A 1 195 ? 30.341 -9.146 -2.466 1.00 79.44 195 TRP A C 1
ATOM 1592 O O . TRP A 1 195 ? 29.737 -9.580 -1.484 1.00 79.44 195 TRP A O 1
ATOM 1602 N N . LYS A 1 196 ? 31.100 -8.046 -2.407 1.00 80.50 196 LYS A N 1
ATOM 1603 C CA . LYS A 1 196 ? 31.158 -7.207 -1.209 1.00 80.50 196 LYS A CA 1
ATOM 1604 C C . LYS A 1 196 ? 29.761 -6.641 -0.939 1.00 80.50 196 LYS A C 1
ATOM 1606 O O . LYS A 1 196 ? 29.173 -5.997 -1.814 1.00 80.50 196 LYS A O 1
ATOM 1611 N N . LYS A 1 197 ? 29.240 -6.906 0.261 1.00 80.25 197 LYS A N 1
ATOM 1612 C CA . LYS A 1 197 ? 27.965 -6.356 0.725 1.00 80.25 197 LYS A CA 1
ATOM 1613 C C . LYS A 1 197 ? 28.105 -4.850 0.939 1.00 80.25 197 LYS A C 1
ATOM 1615 O O . LYS A 1 197 ? 29.124 -4.393 1.460 1.00 80.25 197 LYS A O 1
ATOM 1620 N N . LYS A 1 198 ? 27.086 -4.100 0.532 1.00 75.06 198 LYS A N 1
ATOM 1621 C CA . LYS A 1 198 ? 26.953 -2.674 0.840 1.00 75.06 198 LYS A CA 1
ATOM 1622 C C . LYS A 1 198 ? 26.308 -2.542 2.220 1.00 75.06 198 LYS A C 1
ATOM 1624 O O . LYS A 1 198 ? 25.415 -3.318 2.556 1.00 75.06 198 LYS A O 1
ATOM 1629 N N . ASN A 1 199 ? 26.771 -1.585 3.016 1.00 71.25 199 ASN A N 1
ATOM 1630 C CA . ASN A 1 199 ? 26.030 -1.130 4.192 1.00 71.25 199 ASN A CA 1
ATOM 1631 C C . ASN A 1 199 ? 25.173 0.093 3.814 1.00 71.25 199 ASN A C 1
ATOM 1633 O O . ASN A 1 199 ? 25.319 0.641 2.720 1.00 71.25 199 ASN A O 1
ATOM 1637 N N . MET A 1 200 ? 24.293 0.519 4.721 1.00 66.00 200 MET A N 1
ATOM 1638 C CA . MET A 1 200 ? 23.377 1.638 4.469 1.00 66.00 200 MET A CA 1
ATOM 1639 C C . MET A 1 200 ? 24.113 2.956 4.168 1.00 66.00 200 MET A C 1
ATOM 1641 O O . MET A 1 200 ? 23.664 3.733 3.339 1.00 66.00 200 MET A O 1
ATOM 1645 N N . ASN A 1 201 ? 25.288 3.181 4.760 1.00 65.00 201 ASN A N 1
ATOM 1646 C CA . ASN A 1 201 ? 26.078 4.395 4.515 1.00 65.00 201 ASN A CA 1
ATOM 1647 C C . ASN A 1 201 ? 26.693 4.390 3.103 1.00 65.00 201 ASN A C 1
ATOM 1649 O O . ASN A 1 201 ? 26.644 5.381 2.386 1.00 65.00 201 ASN A O 1
ATOM 1653 N N . MET A 1 202 ? 27.173 3.230 2.647 1.00 62.28 202 MET A N 1
ATOM 1654 C CA . MET A 1 202 ? 27.690 3.026 1.290 1.00 62.28 202 MET A CA 1
ATOM 1655 C C . MET A 1 202 ? 26.595 3.101 0.216 1.00 62.28 202 MET A C 1
ATOM 1657 O O . MET A 1 202 ? 26.912 3.171 -0.973 1.00 62.28 202 MET A O 1
ATOM 1661 N N . LEU A 1 203 ? 25.317 3.043 0.603 1.00 62.25 203 LEU A N 1
ATOM 1662 C CA . LEU A 1 203 ? 24.200 3.287 -0.302 1.00 62.25 203 LEU A CA 1
ATOM 1663 C C . LEU A 1 203 ? 23.986 4.772 -0.601 1.00 62.25 203 LEU A C 1
ATOM 1665 O O . LEU A 1 203 ? 23.309 5.064 -1.571 1.00 62.25 203 LEU A O 1
ATOM 1669 N N . VAL A 1 204 ? 24.548 5.692 0.180 1.00 55.44 204 VAL A N 1
ATOM 1670 C CA . VAL A 1 204 ? 24.419 7.136 -0.067 1.00 55.44 204 VAL A CA 1
ATOM 1671 C C . VAL A 1 204 ? 25.556 7.629 -0.971 1.00 55.44 204 VAL A C 1
ATOM 1673 O O . VAL A 1 204 ? 25.324 8.388 -1.908 1.00 55.44 204 VAL A O 1
ATOM 1676 N N . ASP A 1 205 ? 26.772 7.113 -0.767 1.00 51.28 205 ASP A N 1
ATOM 1677 C CA . ASP A 1 205 ? 27.987 7.600 -1.444 1.00 51.28 205 ASP A CA 1
ATOM 1678 C C . ASP A 1 205 ? 28.151 7.125 -2.901 1.00 51.28 205 ASP A C 1
ATOM 1680 O O . ASP A 1 205 ? 28.829 7.767 -3.695 1.00 51.28 205 ASP A O 1
ATOM 1684 N N . ASN A 1 206 ? 27.551 5.992 -3.286 1.00 48.94 206 ASN A N 1
ATOM 1685 C CA . ASN A 1 206 ? 27.756 5.399 -4.620 1.00 48.94 206 ASN A CA 1
ATOM 1686 C C . ASN A 1 206 ? 26.903 6.027 -5.742 1.00 48.94 206 ASN A C 1
ATOM 1688 O O . ASN A 1 206 ? 26.953 5.535 -6.871 1.00 48.94 206 ASN A O 1
ATOM 1692 N N . TYR A 1 207 ? 26.095 7.051 -5.450 1.00 51.91 207 TYR A N 1
ATOM 1693 C CA . TYR A 1 207 ? 25.067 7.553 -6.380 1.00 51.91 207 TYR A CA 1
ATOM 1694 C C . TYR A 1 207 ? 25.107 9.073 -6.595 1.00 51.91 207 TYR A C 1
ATOM 1696 O O . TYR A 1 207 ? 24.245 9.624 -7.271 1.00 51.91 207 TYR A O 1
ATOM 1704 N N . THR A 1 208 ? 26.132 9.749 -6.070 1.00 40.22 208 THR A N 1
ATOM 1705 C CA . THR A 1 208 ? 26.456 11.160 -6.350 1.00 40.22 208 THR A CA 1
ATOM 1706 C C . THR A 1 208 ? 27.535 11.332 -7.429 1.00 40.22 208 THR A C 1
ATOM 1708 O O . THR A 1 208 ? 28.005 12.449 -7.639 1.00 40.22 208 THR A O 1
ATOM 1711 N N . SER A 1 209 ? 27.942 10.250 -8.108 1.00 36.78 209 SER A N 1
ATOM 1712 C CA . SER A 1 209 ? 28.970 10.243 -9.169 1.00 36.78 209 SER A CA 1
ATOM 1713 C C . SER A 1 209 ? 28.394 9.938 -10.545 1.00 36.78 209 SER A C 1
ATOM 1715 O O . SER A 1 209 ? 27.649 8.937 -10.648 1.00 36.78 209 SER A O 1
#

Mean predicted aligned error: 19.18 Å